Protein AF-A0A843CA55-F1 (afdb_monomer_lite)

Radius of gyration: 18.15 Å; chains: 1; bounding box: 44×26×54 Å

pLDDT: mean 88.71, std 8.43, range [58.47, 98.25]

Structure (mmCIF, N/CA/C/O backbone):
data_AF-A0A843CA55-F1
#
_entry.id   AF-A0A843CA55-F1
#
loop_
_atom_site.group_PDB
_atom_site.id
_atom_site.type_symbol
_atom_site.label_atom_id
_atom_site.label_alt_id
_atom_site.label_comp_id
_atom_site.label_asym_id
_atom_site.label_entity_id
_atom_site.label_seq_id
_atom_site.pdbx_PDB_ins_code
_atom_site.Cartn_x
_atom_site.Cartn_y
_atom_site.Cartn_z
_atom_site.occupancy
_atom_site.B_iso_or_equiv
_atom_site.auth_seq_id
_atom_site.auth_comp_id
_atom_site.auth_asym_id
_atom_site.auth_atom_id
_atom_site.pdbx_PDB_model_num
ATOM 1 N N . MET A 1 1 ? 2.159 2.553 -12.511 1.00 83.75 1 MET A N 1
ATOM 2 C CA . MET A 1 1 ? 0.848 3.107 -12.125 1.00 83.75 1 MET A CA 1
ATOM 3 C C . MET A 1 1 ? 0.253 2.248 -11.028 1.00 83.75 1 MET A C 1
ATOM 5 O O . MET A 1 1 ? 0.526 1.053 -11.022 1.00 83.75 1 MET A O 1
ATOM 9 N N . TYR A 1 2 ? -0.485 2.853 -10.105 1.00 84.38 2 TYR A N 1
ATOM 10 C CA . TYR A 1 2 ? -1.089 2.188 -8.943 1.00 84.38 2 TYR A CA 1
ATOM 11 C C . TYR A 1 2 ? -2.296 2.989 -8.437 1.00 84.38 2 TYR A C 1
ATOM 13 O O . TYR A 1 2 ? -2.448 4.156 -8.802 1.00 84.38 2 TYR A O 1
ATOM 21 N N . GLU A 1 3 ? -3.148 2.373 -7.620 1.00 81.31 3 GLU A N 1
ATOM 22 C CA . GLU A 1 3 ? -4.473 2.914 -7.285 1.00 81.31 3 GLU A CA 1
ATOM 23 C C . GLU A 1 3 ? -4.477 3.935 -6.147 1.00 81.31 3 GLU A C 1
ATOM 25 O O . GLU A 1 3 ? -5.239 4.906 -6.192 1.00 81.31 3 GLU A O 1
ATOM 30 N N . GLY A 1 4 ? -3.669 3.695 -5.111 1.00 83.25 4 GLY A N 1
ATOM 31 C CA . GLY A 1 4 ? -3.846 4.337 -3.817 1.00 83.25 4 GLY A CA 1
ATOM 32 C C . GLY A 1 4 ? -2.643 5.108 -3.279 1.00 83.25 4 GLY A C 1
ATOM 33 O O . GLY A 1 4 ? -1.498 5.022 -3.728 1.00 83.25 4 GLY A O 1
ATOM 34 N N . ALA A 1 5 ? -2.929 5.900 -2.242 1.00 84.88 5 ALA A N 1
ATOM 35 C CA . ALA A 1 5 ? -1.939 6.717 -1.545 1.00 84.88 5 ALA A CA 1
ATOM 36 C C . ALA A 1 5 ? -0.939 5.893 -0.710 1.00 84.88 5 ALA A C 1
ATOM 38 O O . ALA A 1 5 ? 0.158 6.380 -0.429 1.00 84.88 5 ALA A O 1
ATOM 39 N N . THR A 1 6 ? -1.310 4.678 -0.285 1.00 89.00 6 THR A N 1
ATOM 40 C CA . THR A 1 6 ? -0.397 3.796 0.457 1.00 89.00 6 THR A CA 1
ATOM 41 C C . THR A 1 6 ? 0.677 3.268 -0.485 1.00 89.00 6 THR A C 1
ATOM 43 O O . THR A 1 6 ? 1.862 3.397 -0.180 1.00 89.00 6 THR A O 1
ATOM 46 N N . GLU A 1 7 ? 0.281 2.749 -1.648 1.00 90.25 7 GLU A N 1
ATOM 47 C CA . GLU A 1 7 ? 1.189 2.288 -2.699 1.00 90.25 7 GLU A CA 1
ATOM 48 C C . GLU A 1 7 ? 2.086 3.421 -3.174 1.00 90.25 7 GLU A C 1
ATOM 50 O O . GLU A 1 7 ? 3.298 3.235 -3.260 1.00 90.25 7 GLU A O 1
ATOM 55 N N . ASP A 1 8 ? 1.512 4.610 -3.394 1.00 90.75 8 ASP A N 1
ATOM 56 C CA . ASP A 1 8 ? 2.261 5.808 -3.775 1.00 90.75 8 ASP A CA 1
ATOM 57 C C . ASP A 1 8 ? 3.416 6.080 -2.820 1.00 90.75 8 ASP A C 1
ATOM 59 O O . ASP A 1 8 ? 4.568 6.216 -3.238 1.00 90.75 8 ASP A O 1
ATOM 63 N N . TYR A 1 9 ? 3.108 6.128 -1.525 1.00 92.38 9 TYR A N 1
ATOM 64 C CA . TYR A 1 9 ? 4.106 6.400 -0.509 1.00 92.38 9 TYR A CA 1
ATOM 65 C C . TYR A 1 9 ? 5.140 5.273 -0.420 1.00 92.38 9 TYR A C 1
ATOM 67 O O . TYR A 1 9 ? 6.339 5.551 -0.421 1.00 92.38 9 TYR A O 1
ATOM 75 N N . VAL A 1 10 ? 4.702 4.012 -0.368 1.00 94.19 10 VAL A N 1
ATOM 76 C CA . VAL A 1 10 ? 5.601 2.861 -0.196 1.00 94.19 10 VAL A CA 1
ATOM 77 C C . VAL A 1 10 ? 6.539 2.713 -1.389 1.00 94.19 10 VAL A C 1
ATOM 79 O O . VAL A 1 10 ? 7.744 2.582 -1.195 1.00 94.19 10 VAL A O 1
ATOM 82 N N . ILE A 1 11 ? 6.028 2.793 -2.620 1.00 93.56 11 ILE A N 1
ATOM 83 C CA . ILE A 1 11 ? 6.844 2.662 -3.832 1.00 93.56 11 ILE A CA 1
ATOM 84 C C . ILE A 1 11 ? 7.846 3.812 -3.915 1.00 93.56 11 ILE A C 1
ATOM 86 O O . ILE A 1 11 ? 9.036 3.555 -4.097 1.00 93.56 11 ILE A O 1
ATOM 90 N N . LYS A 1 12 ? 7.414 5.066 -3.713 1.00 93.50 12 LYS A N 1
ATOM 91 C CA . LYS A 1 12 ? 8.332 6.219 -3.690 1.00 93.50 12 LYS A CA 1
ATOM 92 C C . LYS A 1 12 ? 9.422 6.039 -2.645 1.00 93.50 12 LYS A C 1
ATOM 94 O O . LYS A 1 12 ? 10.597 6.210 -2.956 1.00 93.50 12 LYS A O 1
ATOM 99 N N . ARG A 1 13 ? 9.049 5.621 -1.435 1.00 95.19 13 ARG A N 1
ATOM 100 C CA . ARG A 1 13 ? 10.002 5.443 -0.342 1.00 95.19 13 ARG A CA 1
ATOM 101 C C . ARG A 1 13 ? 10.986 4.297 -0.607 1.00 95.19 13 ARG A C 1
ATOM 103 O O . ARG A 1 13 ? 12.150 4.434 -0.244 1.00 95.19 13 ARG A O 1
ATOM 110 N N . ILE A 1 14 ? 10.566 3.215 -1.276 1.00 95.25 14 ILE A N 1
ATOM 111 C CA . ILE A 1 14 ? 11.471 2.155 -1.765 1.00 95.25 14 ILE A CA 1
ATOM 112 C C . ILE A 1 14 ? 12.464 2.726 -2.780 1.00 95.25 14 ILE A C 1
ATOM 114 O O . ILE A 1 14 ? 13.664 2.516 -2.630 1.00 95.25 14 ILE A O 1
ATOM 118 N N . LEU A 1 15 ? 11.991 3.461 -3.793 1.00 93.44 15 LEU A N 1
ATOM 119 C CA . LEU A 1 15 ? 12.869 4.055 -4.809 1.00 93.44 15 LEU A CA 1
ATOM 120 C C . LEU A 1 15 ? 13.894 5.008 -4.186 1.00 93.44 15 LEU A C 1
ATOM 122 O O . LEU A 1 15 ? 15.075 4.945 -4.518 1.00 93.44 15 LEU A O 1
ATOM 126 N N . GLU A 1 16 ? 13.455 5.855 -3.256 1.00 92.75 16 GLU A N 1
ATOM 127 C CA . GLU A 1 16 ? 14.324 6.762 -2.506 1.00 92.75 16 GLU A CA 1
ATOM 128 C C . GLU A 1 16 ? 15.373 6.000 -1.690 1.00 92.75 16 GLU A C 1
ATOM 130 O O . GLU A 1 16 ? 16.556 6.334 -1.753 1.00 92.75 16 GLU A O 1
ATOM 135 N N . ALA A 1 17 ? 14.960 4.947 -0.975 1.00 93.88 17 ALA A N 1
ATOM 136 C CA . ALA A 1 17 ? 15.859 4.104 -0.190 1.00 93.88 17 ALA A CA 1
ATOM 137 C C . ALA A 1 17 ? 16.916 3.399 -1.061 1.00 93.88 17 ALA A C 1
ATOM 139 O O . ALA A 1 17 ? 18.060 3.228 -0.643 1.00 93.88 17 ALA A O 1
ATOM 140 N N . LEU A 1 18 ? 16.555 3.059 -2.301 1.00 92.44 18 LEU A N 1
ATOM 141 C CA . LEU A 1 18 ? 17.451 2.502 -3.320 1.00 92.44 18 LEU A CA 1
ATOM 142 C C . LEU A 1 18 ? 18.224 3.574 -4.110 1.00 92.44 18 LEU A C 1
ATOM 144 O O . LEU A 1 18 ? 18.873 3.259 -5.104 1.00 92.44 18 LEU A O 1
ATOM 148 N N . LYS A 1 19 ? 18.147 4.849 -3.707 1.00 90.38 19 LYS A N 1
ATOM 149 C CA . LYS A 1 19 ? 18.784 5.998 -4.380 1.00 90.38 19 LYS A CA 1
ATOM 150 C C . LYS A 1 19 ? 18.404 6.138 -5.864 1.00 90.38 19 LYS A C 1
ATOM 152 O O . LYS A 1 19 ? 19.138 6.747 -6.646 1.00 90.38 19 LYS A O 1
ATOM 157 N N . ILE A 1 20 ? 17.232 5.636 -6.256 1.00 88.56 20 ILE A N 1
ATOM 158 C CA . ILE A 1 20 ? 16.686 5.770 -7.609 1.00 88.56 20 ILE A CA 1
ATOM 159 C C . ILE A 1 20 ? 16.022 7.142 -7.729 1.00 88.56 20 ILE A C 1
ATOM 161 O O . ILE A 1 20 ? 14.884 7.365 -7.314 1.00 88.56 20 ILE A O 1
ATOM 165 N N . TYR A 1 21 ? 16.744 8.088 -8.324 1.00 81.94 21 TYR A N 1
ATOM 166 C CA . TYR A 1 21 ? 16.239 9.438 -8.545 1.00 81.94 21 TYR A CA 1
ATOM 167 C C . TYR A 1 21 ? 15.334 9.492 -9.786 1.00 81.94 21 TYR A C 1
ATOM 169 O O . TYR A 1 21 ? 15.833 9.558 -10.911 1.00 81.94 21 TYR A O 1
ATOM 177 N N . MET A 1 22 ? 14.010 9.500 -9.573 1.00 81.75 22 MET A N 1
ATOM 178 C CA . MET A 1 22 ? 12.990 9.453 -10.641 1.00 81.75 22 MET A CA 1
ATOM 179 C C . MET A 1 22 ? 13.259 10.398 -11.830 1.00 81.75 22 MET A C 1
ATOM 181 O O . MET A 1 22 ? 13.252 9.923 -12.966 1.00 81.75 22 MET A O 1
ATOM 185 N N . PRO A 1 23 ? 13.603 11.692 -11.633 1.00 76.81 23 PRO A N 1
ATOM 186 C CA . PRO A 1 23 ? 13.823 12.604 -12.761 1.00 76.81 23 PRO A CA 1
ATOM 187 C C . PRO A 1 23 ? 14.997 12.234 -13.679 1.00 76.81 23 PRO A C 1
ATOM 189 O O . PRO A 1 23 ? 15.077 12.745 -14.790 1.00 76.81 23 PRO A O 1
ATOM 192 N N . LYS A 1 24 ? 15.927 11.381 -13.227 1.00 75.69 24 LYS A N 1
ATOM 193 C CA . LYS A 1 24 ? 17.059 10.891 -14.036 1.00 75.69 24 LYS A CA 1
ATOM 194 C C . LYS A 1 24 ? 16.960 9.409 -14.378 1.00 75.69 24 LYS A C 1
ATOM 196 O O . LYS A 1 24 ? 17.735 8.938 -15.201 1.00 75.69 24 LYS A O 1
ATOM 201 N N . SER A 1 25 ? 16.049 8.676 -13.746 1.00 76.31 25 SER A N 1
ATOM 202 C CA . SER A 1 25 ? 15.902 7.239 -13.955 1.00 76.31 25 SER A CA 1
ATOM 203 C C . SER A 1 25 ? 15.004 6.924 -15.158 1.00 76.31 25 SER A C 1
ATOM 205 O O . SER A 1 25 ? 14.985 5.795 -15.631 1.00 76.31 25 SER A O 1
ATOM 207 N N . GLY A 1 26 ? 14.242 7.895 -15.671 1.00 79.69 26 GLY A N 1
ATOM 208 C CA . GLY A 1 26 ? 13.231 7.630 -16.701 1.00 79.69 26 GLY A CA 1
ATOM 209 C C . GLY A 1 26 ? 12.004 6.888 -16.157 1.00 79.69 26 GLY A C 1
ATOM 210 O O . GLY A 1 26 ? 11.139 6.491 -16.930 1.00 79.69 26 GLY A O 1
ATOM 211 N N . LEU A 1 27 ? 11.900 6.723 -14.831 1.00 84.44 27 LEU A N 1
ATOM 212 C CA . LEU A 1 27 ? 10.704 6.198 -14.180 1.00 84.44 27 LEU A CA 1
ATOM 213 C C . LEU A 1 27 ? 9.748 7.341 -13.860 1.00 84.44 27 LEU A C 1
ATOM 215 O O . LEU A 1 27 ? 10.108 8.299 -13.175 1.00 84.44 27 LEU A O 1
ATOM 219 N N . THR A 1 28 ? 8.499 7.181 -14.283 1.00 85.94 28 THR A N 1
ATOM 220 C CA . THR A 1 28 ? 7.396 8.041 -13.861 1.00 85.94 28 THR A CA 1
ATOM 221 C C . THR A 1 28 ? 6.403 7.208 -13.075 1.00 85.94 28 THR A C 1
ATOM 223 O O . THR A 1 28 ? 5.875 6.210 -13.565 1.00 85.94 28 THR A O 1
ATOM 226 N N . LEU A 1 29 ? 6.149 7.616 -11.836 1.00 87.56 29 LEU A N 1
ATOM 227 C CA . LEU A 1 29 ? 5.095 7.028 -11.029 1.00 87.56 29 LEU A CA 1
ATOM 228 C C . LEU A 1 29 ? 3.824 7.858 -11.152 1.00 87.56 29 LEU A C 1
ATOM 230 O O . LEU A 1 29 ? 3.873 9.087 -11.152 1.00 87.56 29 LEU A O 1
ATOM 234 N N . HIS A 1 30 ? 2.687 7.176 -11.215 1.00 86.81 30 HIS A N 1
ATOM 235 C CA . HIS A 1 30 ? 1.392 7.825 -11.289 1.00 86.81 30 HIS A CA 1
ATOM 236 C C . HIS A 1 30 ? 0.399 7.096 -10.384 1.00 86.81 30 HIS A C 1
ATOM 238 O O . HIS A 1 30 ? 0.175 5.892 -10.553 1.00 86.81 30 HIS A O 1
ATOM 244 N N . ASN A 1 31 ? -0.153 7.850 -9.434 1.00 85.25 31 ASN A N 1
ATOM 245 C CA . ASN A 1 31 ? -1.259 7.443 -8.580 1.00 85.25 31 ASN A CA 1
ATOM 246 C C . ASN A 1 31 ? -2.567 7.736 -9.316 1.00 85.25 31 ASN A C 1
ATOM 248 O O . ASN A 1 31 ? -2.813 8.890 -9.652 1.00 85.25 31 ASN A O 1
ATOM 252 N N . ALA A 1 32 ? -3.382 6.720 -9.567 1.00 81.69 32 ALA A N 1
ATOM 253 C CA . ALA A 1 32 ? -4.656 6.898 -10.245 1.00 81.69 32 ALA A CA 1
ATOM 254 C C . ALA A 1 32 ? -5.721 7.577 -9.373 1.00 81.69 32 ALA A C 1
ATOM 256 O O . ALA A 1 32 ? -6.733 8.024 -9.900 1.00 81.69 32 ALA A O 1
ATOM 257 N N . GLU A 1 33 ? -5.501 7.690 -8.059 1.00 81.06 33 GLU A N 1
ATOM 258 C CA . GLU A 1 33 ? -6.483 8.241 -7.118 1.00 81.06 33 GLU A CA 1
ATOM 259 C C . GLU A 1 33 ? -7.809 7.458 -7.148 1.00 81.06 33 GLU A C 1
ATOM 261 O O . GLU A 1 33 ? -8.897 8.026 -7.064 1.00 81.06 33 GLU A O 1
ATOM 266 N N . GLY A 1 34 ? -7.701 6.131 -7.266 1.00 72.25 34 GLY A N 1
ATOM 267 C CA . GLY A 1 34 ? -8.819 5.192 -7.331 1.00 72.25 34 GLY A CA 1
ATOM 268 C C . GLY A 1 34 ? -8.981 4.481 -8.679 1.00 72.25 34 GLY A C 1
ATOM 269 O O . GLY A 1 34 ? -8.574 4.965 -9.737 1.00 72.25 34 GLY A O 1
ATOM 270 N N . ALA A 1 35 ? -9.623 3.313 -8.633 1.00 67.19 35 ALA A N 1
ATOM 271 C CA . ALA A 1 35 ? -9.820 2.432 -9.783 1.00 67.19 35 ALA A CA 1
ATOM 272 C C . ALA A 1 35 ? -10.660 3.040 -10.921 1.00 67.19 35 ALA A C 1
ATOM 274 O O . ALA A 1 35 ? -10.423 2.749 -12.091 1.00 67.19 35 ALA A O 1
ATOM 275 N N . ASP A 1 36 ? -11.624 3.910 -10.614 1.00 68.81 36 ASP A N 1
ATOM 276 C CA . ASP A 1 36 ? -12.491 4.503 -11.645 1.00 68.81 36 ASP A CA 1
ATOM 277 C C . ASP A 1 36 ? -11.721 5.469 -12.559 1.00 68.81 36 ASP A C 1
ATOM 279 O O . ASP A 1 36 ? -12.068 5.657 -13.728 1.00 68.81 36 ASP A O 1
ATOM 283 N N . ASN A 1 37 ? -10.633 6.047 -12.050 1.00 72.50 37 ASN A N 1
ATOM 284 C CA . ASN A 1 37 ? -9.749 6.890 -12.839 1.00 72.50 37 ASN A CA 1
ATOM 285 C C . ASN A 1 37 ? -8.816 6.065 -13.725 1.00 72.50 37 ASN A C 1
ATOM 287 O O . ASN A 1 37 ? -8.485 6.553 -14.802 1.00 72.50 37 ASN A O 1
ATOM 291 N N . LEU A 1 38 ? -8.446 4.835 -13.325 1.00 70.75 38 LEU A N 1
ATOM 292 C CA . LEU A 1 38 ? -7.564 3.943 -14.096 1.00 70.75 38 LEU A CA 1
ATOM 293 C C . LEU A 1 38 ? -8.085 3.677 -15.514 1.00 70.75 38 LEU A C 1
ATOM 295 O O . LEU A 1 38 ? -7.300 3.679 -16.454 1.00 70.75 38 LEU A O 1
ATOM 299 N N . LEU A 1 39 ? -9.394 3.485 -15.683 1.00 67.19 39 LEU A N 1
ATOM 300 C CA . LEU A 1 39 ? -9.999 3.275 -17.004 1.00 67.19 39 LEU A CA 1
ATOM 301 C C . LEU A 1 39 ? -10.226 4.589 -17.755 1.00 67.19 39 LEU A C 1
ATOM 303 O O . LEU A 1 39 ? -9.890 4.706 -18.929 1.00 67.19 39 LEU A O 1
ATOM 307 N N . ASN A 1 40 ? -10.802 5.585 -17.078 1.00 67.62 40 ASN A N 1
ATOM 308 C CA . ASN A 1 40 ? -11.317 6.778 -17.750 1.00 67.62 40 ASN A CA 1
ATOM 309 C C . ASN A 1 40 ? -10.225 7.784 -18.134 1.00 67.62 40 ASN A C 1
ATOM 311 O O . ASN A 1 40 ? -10.347 8.457 -19.155 1.00 67.62 40 ASN A O 1
ATOM 315 N N . ASN A 1 41 ? -9.158 7.893 -17.338 1.00 65.44 41 ASN A N 1
ATOM 316 C CA . ASN A 1 41 ? -8.139 8.929 -17.521 1.00 65.44 41 ASN A CA 1
ATOM 317 C C . ASN A 1 41 ? -6.824 8.407 -18.106 1.00 65.44 41 ASN A C 1
ATOM 319 O O . ASN A 1 41 ? -5.993 9.220 -18.509 1.00 65.44 41 ASN A O 1
ATOM 323 N N . PHE A 1 42 ? -6.617 7.087 -18.178 1.00 69.19 42 PHE A N 1
ATOM 324 C CA . PHE A 1 42 ? -5.318 6.533 -18.581 1.00 69.19 42 PHE A CA 1
ATOM 325 C C . PHE A 1 42 ? -5.275 5.857 -19.933 1.00 69.19 42 PHE A C 1
ATOM 327 O O . PHE A 1 42 ? -4.168 5.606 -20.398 1.00 69.19 42 PHE A O 1
ATOM 334 N N . ASP A 1 43 ? -6.400 5.647 -20.617 1.00 68.06 43 ASP A N 1
ATOM 335 C CA . ASP A 1 43 ? -6.353 5.258 -22.032 1.00 68.06 43 ASP A CA 1
ATOM 336 C C . ASP A 1 43 ? -5.492 6.265 -22.825 1.00 68.06 43 ASP A C 1
ATOM 338 O O . ASP A 1 4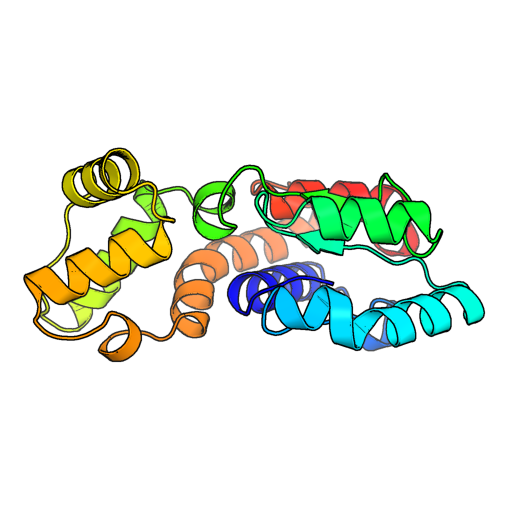3 ? -4.592 5.876 -23.562 1.00 68.06 43 ASP A O 1
ATOM 342 N N . SER A 1 44 ? -5.656 7.570 -22.581 1.00 73.00 44 SER A N 1
ATOM 343 C CA . SER A 1 44 ? -4.824 8.615 -23.196 1.00 73.00 44 SER A CA 1
ATOM 344 C C . SER A 1 44 ? -3.358 8.566 -22.749 1.00 73.00 44 SER A C 1
ATOM 346 O O . SER A 1 44 ? -2.459 8.795 -23.557 1.00 73.00 44 SER A O 1
ATOM 348 N N . PHE A 1 45 ? -3.099 8.244 -21.479 1.00 76.62 45 PHE A N 1
ATOM 349 C CA . PHE A 1 45 ? -1.746 8.131 -20.939 1.00 76.62 45 PHE A CA 1
ATOM 350 C C . PHE A 1 45 ? -0.998 6.936 -21.532 1.00 76.62 45 PHE A C 1
ATOM 352 O O . PHE A 1 45 ? 0.169 7.062 -21.892 1.00 76.62 45 PHE A O 1
ATOM 359 N N . PHE A 1 46 ? -1.660 5.789 -21.667 1.00 75.06 46 PHE A N 1
ATOM 360 C CA . PHE A 1 46 ? -1.057 4.605 -22.260 1.00 75.06 46 PHE A CA 1
ATOM 361 C C . PHE A 1 46 ? -0.908 4.713 -23.772 1.00 75.06 46 PHE A C 1
ATOM 363 O O . PHE A 1 46 ? 0.091 4.234 -24.300 1.00 75.06 46 PHE A O 1
ATOM 370 N N . GLU A 1 47 ? -1.842 5.357 -24.472 1.00 76.00 47 GLU A N 1
ATOM 371 C CA . GLU A 1 47 ? -1.661 5.658 -25.894 1.00 76.00 47 GLU A CA 1
ATOM 372 C C . GLU A 1 47 ? -0.471 6.603 -26.110 1.00 76.00 47 GLU A C 1
ATOM 374 O O . GLU A 1 47 ? 0.344 6.371 -27.005 1.00 76.00 47 GLU A O 1
ATOM 379 N N . LEU A 1 48 ? -0.293 7.609 -25.244 1.00 78.38 48 LEU A N 1
ATOM 380 C CA . LEU A 1 48 ? 0.898 8.459 -25.267 1.00 78.38 48 LEU A CA 1
ATOM 381 C C . LEU A 1 48 ? 2.169 7.664 -24.940 1.00 78.38 48 LEU A C 1
ATOM 383 O O . LEU A 1 48 ? 3.152 7.761 -25.666 1.00 78.38 48 LEU A O 1
ATOM 387 N N . ALA A 1 49 ? 2.154 6.846 -23.885 1.00 79.31 49 ALA A N 1
ATOM 388 C CA . ALA A 1 49 ? 3.292 6.009 -23.509 1.00 79.31 49 ALA A CA 1
ATOM 389 C C . ALA A 1 49 ? 3.692 5.070 -24.657 1.00 79.31 49 ALA A C 1
ATOM 391 O O . ALA A 1 49 ? 4.868 4.960 -24.985 1.00 79.31 49 ALA A O 1
ATOM 392 N N . LYS A 1 50 ? 2.711 4.469 -25.332 1.00 77.19 50 LYS A N 1
ATOM 393 C CA . LYS A 1 50 ? 2.912 3.623 -26.510 1.00 77.19 50 LYS A CA 1
ATOM 394 C C . LYS A 1 50 ? 3.520 4.396 -27.680 1.00 77.19 50 LYS A C 1
ATOM 396 O O . LYS A 1 50 ? 4.435 3.877 -28.316 1.00 77.19 50 LYS A O 1
ATOM 401 N N . HIS A 1 51 ? 3.054 5.618 -27.949 1.00 81.00 51 HIS A N 1
ATOM 402 C CA . HIS A 1 51 ? 3.636 6.495 -28.974 1.00 81.00 51 HIS A CA 1
ATOM 403 C C . HIS A 1 51 ? 5.105 6.831 -28.675 1.00 81.00 51 HIS A C 1
ATOM 405 O O . HIS A 1 51 ? 5.947 6.783 -29.568 1.00 81.00 51 HIS A O 1
ATOM 411 N N . GLU A 1 52 ? 5.422 7.097 -27.409 1.00 81.81 52 GLU A N 1
ATOM 412 C CA . GLU A 1 52 ? 6.772 7.432 -26.938 1.00 81.81 52 GLU A CA 1
ATOM 413 C C . GLU A 1 52 ? 7.648 6.196 -26.641 1.00 81.81 52 GLU A C 1
ATOM 415 O O . GLU A 1 52 ? 8.752 6.332 -26.116 1.00 81.81 52 GLU A O 1
ATOM 420 N N . ALA A 1 53 ? 7.173 4.984 -26.961 1.00 80.31 53 ALA A N 1
ATOM 421 C CA . ALA A 1 53 ? 7.837 3.710 -26.664 1.00 80.31 53 ALA A CA 1
ATOM 422 C C . ALA A 1 53 ? 8.222 3.527 -25.176 1.00 80.31 53 ALA A C 1
ATOM 424 O O . ALA A 1 53 ? 9.230 2.899 -24.845 1.0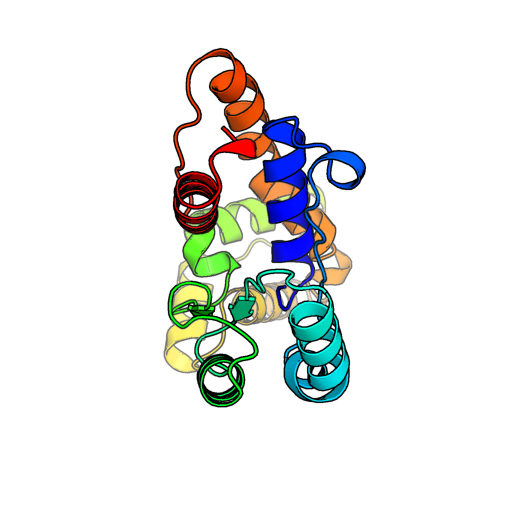0 80.31 53 ALA A O 1
ATOM 425 N N . ILE A 1 54 ? 7.403 4.067 -24.274 1.00 82.94 54 ILE A N 1
ATOM 426 C CA . ILE A 1 54 ? 7.517 3.921 -22.824 1.00 82.94 54 ILE A CA 1
ATOM 427 C C . ILE A 1 54 ? 6.755 2.665 -22.399 1.00 82.94 54 ILE A C 1
ATOM 429 O O . ILE A 1 54 ? 5.550 2.540 -22.620 1.00 82.94 54 ILE A O 1
ATOM 433 N N . ASP A 1 55 ? 7.451 1.744 -21.736 1.00 83.81 55 ASP A N 1
ATOM 434 C CA . ASP A 1 55 ? 6.827 0.548 -21.179 1.00 83.81 55 ASP A CA 1
ATOM 435 C C . ASP A 1 55 ? 5.970 0.893 -19.947 1.00 83.81 55 ASP A C 1
ATOM 437 O O . ASP A 1 55 ? 6.456 1.406 -18.936 1.00 83.81 55 ASP A O 1
ATOM 441 N N . GLY A 1 56 ? 4.675 0.583 -20.024 1.00 83.88 56 GLY A N 1
ATOM 442 C CA . GLY A 1 56 ? 3.748 0.712 -18.905 1.00 83.88 56 GLY A CA 1
ATOM 443 C C . GLY A 1 56 ? 3.890 -0.440 -17.909 1.00 83.88 56 GLY A C 1
ATOM 444 O O . GLY A 1 56 ? 3.978 -1.599 -18.302 1.00 83.88 56 GLY A O 1
ATOM 445 N N . PHE A 1 57 ? 3.854 -0.120 -16.615 1.00 86.56 57 PHE A N 1
ATOM 446 C CA . PHE A 1 57 ? 3.752 -1.090 -15.522 1.00 86.56 57 PHE A CA 1
ATOM 447 C C . PHE A 1 57 ? 2.594 -0.705 -14.605 1.00 86.56 57 PHE A C 1
ATOM 449 O O . PHE A 1 57 ? 2.486 0.459 -14.193 1.00 86.56 57 PHE A O 1
ATOM 456 N N . VAL A 1 58 ? 1.732 -1.663 -14.282 1.00 87.81 58 VAL A N 1
ATOM 457 C CA . VAL A 1 58 ? 0.462 -1.424 -13.589 1.00 87.81 58 VAL A CA 1
ATOM 458 C C . VAL A 1 58 ? 0.327 -2.355 -12.398 1.00 87.81 58 VAL A C 1
ATOM 460 O O . VAL A 1 58 ? 0.581 -3.549 -12.508 1.00 87.81 58 VAL A O 1
ATOM 463 N N . ILE A 1 59 ? -0.082 -1.792 -11.267 1.00 87.56 59 ILE A N 1
ATOM 464 C CA . ILE A 1 59 ? -0.474 -2.513 -10.061 1.00 87.56 59 ILE A CA 1
ATOM 465 C C . ILE A 1 59 ? -1.953 -2.207 -9.815 1.00 87.56 59 ILE A C 1
ATOM 467 O O . ILE A 1 59 ? -2.311 -1.028 -9.778 1.00 87.56 59 ILE A O 1
ATOM 471 N N . ILE A 1 60 ? -2.774 -3.244 -9.665 1.00 86.06 60 ILE A N 1
ATOM 472 C CA . ILE A 1 60 ? -4.229 -3.159 -9.464 1.00 86.06 60 ILE A CA 1
ATOM 473 C C . ILE A 1 60 ? -4.716 -4.156 -8.413 1.00 86.06 60 ILE A C 1
ATOM 475 O O . ILE A 1 60 ? -4.077 -5.187 -8.186 1.00 86.06 60 ILE A O 1
ATOM 479 N N . ASP A 1 61 ? -5.868 -3.864 -7.820 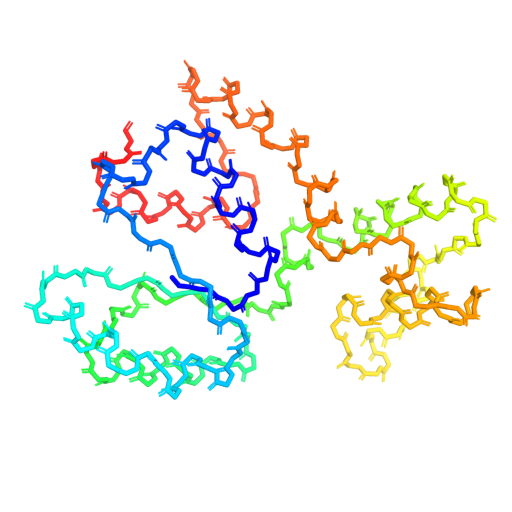1.00 82.25 61 ASP A N 1
ATOM 480 C CA . ASP A 1 61 ? -6.552 -4.760 -6.883 1.00 82.25 61 ASP A CA 1
ATOM 481 C C . ASP A 1 61 ? -7.299 -5.899 -7.616 1.00 82.25 61 ASP A C 1
ATOM 483 O O . ASP A 1 61 ? -7.662 -5.788 -8.795 1.00 82.25 61 ASP A O 1
ATOM 487 N N . GLN A 1 62 ? -7.544 -7.024 -6.927 1.00 82.81 62 GLN A N 1
ATOM 488 C CA . GLN A 1 62 ? -8.150 -8.231 -7.518 1.00 82.81 62 GLN A CA 1
ATOM 489 C C . GLN A 1 62 ? -9.507 -7.973 -8.178 1.00 82.81 62 GLN A C 1
ATOM 491 O O . GLN A 1 62 ? -9.787 -8.481 -9.268 1.00 82.81 62 GLN A O 1
ATOM 496 N N . ASP A 1 63 ? -10.372 -7.197 -7.524 1.00 79.00 63 ASP A N 1
ATOM 497 C CA . ASP A 1 63 ? -11.716 -6.871 -8.013 1.00 79.00 63 ASP A CA 1
ATOM 498 C C . ASP A 1 63 ? -11.681 -5.982 -9.268 1.00 79.00 63 ASP A C 1
ATOM 500 O O . ASP A 1 63 ? -12.696 -5.814 -9.953 1.00 79.00 63 ASP A O 1
ATOM 504 N N . LYS A 1 64 ? -10.495 -5.468 -9.610 1.00 81.06 64 LYS A N 1
ATOM 505 C CA . LYS A 1 64 ? -10.207 -4.637 -10.778 1.00 81.06 64 LYS A CA 1
ATOM 506 C C . LYS A 1 64 ? -9.330 -5.320 -11.815 1.00 81.06 64 LYS A C 1
ATOM 508 O O . LYS A 1 64 ? -8.974 -4.684 -12.805 1.00 81.06 64 LYS A O 1
ATOM 513 N N . LYS A 1 65 ? -9.054 -6.623 -11.681 1.00 85.62 65 LYS A N 1
ATOM 514 C CA . LYS A 1 65 ? -8.251 -7.399 -12.644 1.00 85.62 65 LYS A CA 1
ATOM 515 C C . LYS A 1 65 ? -8.636 -7.155 -14.111 1.00 85.62 65 LYS A C 1
ATOM 517 O O . LYS A 1 65 ? -7.761 -7.051 -14.967 1.00 85.62 65 LYS A O 1
ATOM 522 N N . PHE A 1 66 ? -9.933 -7.016 -14.391 1.00 86.94 66 PHE A N 1
ATOM 523 C CA . PHE A 1 66 ? -10.450 -6.779 -15.742 1.00 86.94 66 PHE A CA 1
ATOM 524 C C . PHE A 1 66 ? -9.847 -5.531 -16.420 1.00 86.94 66 PHE A C 1
ATOM 526 O O . PHE A 1 66 ? -9.731 -5.507 -17.643 1.00 86.94 66 PHE A O 1
ATOM 533 N N . ILE A 1 67 ? -9.427 -4.521 -15.644 1.00 85.19 67 ILE A N 1
ATOM 534 C CA . ILE A 1 67 ? -8.734 -3.326 -16.144 1.00 85.19 67 ILE A CA 1
ATOM 535 C C . ILE A 1 67 ? -7.385 -3.721 -16.748 1.00 85.19 67 ILE A C 1
ATOM 537 O O . ILE A 1 67 ? -7.057 -3.323 -17.864 1.00 85.19 67 ILE A O 1
ATOM 541 N N . GLY A 1 68 ? -6.608 -4.535 -16.030 1.00 87.00 68 GLY A N 1
ATOM 542 C CA . GLY A 1 68 ? -5.323 -5.042 -16.506 1.00 87.00 68 GLY A CA 1
ATOM 543 C C . GLY A 1 68 ? -5.476 -5.875 -17.777 1.00 87.00 68 GLY A C 1
ATOM 544 O O . GLY A 1 68 ? -4.764 -5.640 -18.753 1.00 87.00 68 GLY A O 1
ATOM 545 N N . ASP A 1 69 ? -6.463 -6.774 -17.799 1.00 89.31 69 ASP A N 1
ATOM 546 C CA . ASP A 1 69 ? -6.779 -7.594 -18.974 1.00 89.31 69 ASP A CA 1
ATOM 547 C C . ASP A 1 69 ? -7.137 -6.718 -20.195 1.00 89.31 69 ASP A C 1
ATOM 549 O O . ASP A 1 69 ? -6.715 -6.991 -21.324 1.00 89.31 69 ASP A O 1
ATOM 553 N N . GLU A 1 70 ? -7.880 -5.625 -19.987 1.00 87.75 70 GLU A N 1
ATOM 554 C CA . GLU A 1 70 ? -8.232 -4.680 -21.047 1.00 87.75 70 GLU A CA 1
ATOM 555 C C . GLU A 1 70 ? -7.014 -3.914 -21.588 1.00 87.75 70 GLU A C 1
ATOM 557 O O . GLU A 1 70 ? -6.865 -3.801 -22.810 1.00 87.75 70 GLU A O 1
ATOM 562 N N . LEU A 1 71 ? -6.129 -3.431 -20.711 1.00 84.81 71 LEU A N 1
ATOM 563 C CA . LEU A 1 71 ? -4.895 -2.736 -21.097 1.00 84.81 71 LEU A CA 1
ATOM 564 C C . LEU A 1 71 ? -3.956 -3.647 -21.900 1.00 84.81 71 LEU A C 1
ATOM 566 O O . LEU A 1 71 ? -3.364 -3.216 -22.895 1.00 84.81 71 LEU A O 1
ATOM 570 N N . VAL A 1 72 ? -3.862 -4.924 -21.522 1.00 89.19 72 VAL A N 1
ATOM 571 C CA . VAL A 1 72 ? -3.103 -5.932 -22.276 1.00 89.19 72 VAL A CA 1
ATOM 572 C C . VAL A 1 72 ? -3.733 -6.170 -23.643 1.00 89.19 72 VAL A C 1
ATOM 574 O O . VAL A 1 72 ? -3.040 -6.127 -24.660 1.00 89.19 72 VAL A O 1
ATOM 577 N N . ARG A 1 73 ? -5.060 -6.337 -23.705 1.00 88.88 73 ARG A N 1
ATOM 578 C CA . ARG A 1 73 ? -5.793 -6.536 -24.965 1.00 88.88 73 ARG A CA 1
ATOM 579 C C . ARG A 1 73 ? -5.612 -5.372 -25.947 1.00 88.88 73 ARG A C 1
ATOM 581 O O . ARG A 1 73 ? -5.537 -5.608 -27.151 1.00 88.88 73 ARG A O 1
ATOM 588 N N . LYS A 1 74 ? -5.535 -4.129 -25.458 1.00 84.00 74 LYS A N 1
ATOM 589 C CA . LYS A 1 74 ? -5.269 -2.922 -26.271 1.00 84.00 74 LYS A CA 1
ATOM 590 C C . LYS A 1 74 ? -3.797 -2.802 -26.718 1.00 84.00 74 LYS A C 1
ATOM 592 O O . LYS A 1 74 ? -3.462 -1.964 -27.561 1.00 84.00 74 LYS A O 1
ATOM 597 N N . GLY A 1 75 ? -2.907 -3.643 -26.187 1.00 81.56 75 GLY A N 1
ATOM 598 C CA . GLY A 1 75 ? -1.463 -3.559 -26.415 1.00 81.56 75 GLY A CA 1
ATOM 599 C C . GLY A 1 75 ? -0.826 -2.337 -25.748 1.00 81.56 75 GLY A C 1
ATOM 600 O O . GLY A 1 75 ? 0.215 -1.868 -26.200 1.00 81.56 75 GLY A O 1
ATOM 601 N N . SER A 1 76 ? -1.485 -1.797 -24.724 1.00 82.62 76 SER A N 1
ATOM 602 C CA . SER A 1 76 ? -1.049 -0.645 -23.932 1.00 82.62 76 SER A CA 1
ATOM 603 C C . SER A 1 76 ? -0.026 -1.043 -22.867 1.00 82.62 76 SER A C 1
ATOM 605 O O . SER A 1 76 ? 0.860 -0.265 -22.521 1.00 82.62 76 SER A O 1
ATOM 607 N N . VAL A 1 77 ? -0.149 -2.266 -22.347 1.00 86.62 77 VAL A N 1
ATOM 608 C CA . VAL A 1 77 ? 0.712 -2.846 -21.310 1.00 86.62 77 VAL A CA 1
ATOM 609 C C . VAL A 1 77 ? 1.001 -4.302 -21.680 1.00 86.62 77 VAL A C 1
ATOM 611 O O . VAL A 1 77 ? 0.148 -4.981 -22.246 1.00 86.62 77 VAL A O 1
ATOM 614 N N . LYS A 1 78 ? 2.206 -4.800 -21.392 1.00 88.25 78 LYS A N 1
ATOM 615 C CA . LYS A 1 78 ? 2.542 -6.221 -21.586 1.00 88.25 78 LYS A CA 1
ATOM 616 C C . LYS A 1 78 ? 1.943 -7.050 -20.447 1.00 88.25 78 LYS A C 1
ATOM 618 O O . LYS A 1 78 ? 1.875 -6.578 -19.317 1.00 88.25 78 LYS A O 1
ATOM 623 N N . GLU A 1 79 ? 1.543 -8.289 -20.717 1.00 87.56 79 GLU A N 1
ATOM 624 C CA . GLU A 1 79 ? 0.901 -9.163 -19.716 1.00 87.56 79 GLU A CA 1
ATOM 625 C C . GLU A 1 79 ? 1.746 -9.322 -18.441 1.00 87.56 79 GLU A C 1
ATOM 627 O O . GLU A 1 79 ? 1.249 -9.230 -17.323 1.00 87.56 79 GLU A O 1
ATOM 632 N N . ASP A 1 80 ? 3.061 -9.447 -18.601 1.00 87.00 80 ASP A N 1
ATOM 633 C CA . ASP A 1 80 ? 4.032 -9.585 -17.518 1.00 87.00 80 ASP A CA 1
ATOM 634 C C . ASP A 1 80 ? 4.379 -8.262 -16.799 1.00 87.00 80 ASP A C 1
ATOM 636 O O . ASP A 1 80 ? 5.262 -8.249 -15.930 1.00 87.00 80 ASP A O 1
ATOM 640 N N . MET A 1 81 ? 3.713 -7.164 -17.173 1.00 88.12 81 MET A N 1
ATOM 641 C CA . MET A 1 81 ? 3.802 -5.829 -16.569 1.00 88.12 81 MET A CA 1
ATOM 642 C C . MET A 1 81 ? 2.505 -5.412 -15.857 1.00 88.12 81 MET A C 1
ATOM 644 O O . MET A 1 81 ? 2.406 -4.281 -15.374 1.00 88.12 81 MET A O 1
ATOM 648 N N . VAL A 1 82 ? 1.531 -6.323 -15.758 1.00 89.50 82 VAL A N 1
ATOM 649 C CA . VAL A 1 82 ? 0.341 -6.176 -14.917 1.00 89.50 82 VAL A CA 1
ATOM 650 C C . VAL A 1 82 ? 0.528 -6.999 -13.648 1.00 89.50 82 VAL A C 1
ATOM 652 O O . VAL A 1 82 ? 0.702 -8.216 -13.689 1.00 89.50 82 VAL A O 1
ATOM 655 N N . ILE A 1 83 ? 0.481 -6.334 -12.500 1.00 88.75 83 ILE A N 1
ATOM 656 C CA . ILE A 1 83 ? 0.432 -6.964 -11.186 1.00 88.75 83 ILE A CA 1
ATOM 657 C C . ILE A 1 83 ? -0.966 -6.789 -10.628 1.00 88.75 83 ILE A C 1
ATOM 659 O O . ILE A 1 83 ? -1.449 -5.671 -10.489 1.00 88.75 83 ILE A O 1
ATOM 663 N N . VAL A 1 84 ? -1.574 -7.912 -10.277 1.00 88.12 84 VAL A N 1
ATOM 664 C CA . VAL A 1 84 ? -2.840 -7.958 -9.560 1.00 88.12 84 VAL A CA 1
ATOM 665 C C . VAL A 1 84 ? -2.538 -8.445 -8.152 1.00 88.12 84 VAL A C 1
ATOM 667 O O . VAL A 1 84 ? -1.827 -9.446 -8.001 1.00 88.12 84 VAL A O 1
ATOM 670 N N . TRP A 1 85 ? -3.005 -7.716 -7.147 1.00 87.38 85 TRP A N 1
ATOM 671 C CA . TRP A 1 85 ? -3.019 -8.211 -5.776 1.00 87.38 85 TRP A CA 1
ATOM 672 C C . TRP A 1 85 ? -4.169 -9.197 -5.608 1.00 87.38 85 TRP A C 1
ATOM 674 O O . TRP A 1 85 ? -5.257 -8.937 -6.099 1.00 87.38 85 TRP A O 1
ATOM 684 N N . ASP A 1 86 ? -3.937 -10.305 -4.915 1.00 84.88 86 ASP A N 1
ATOM 685 C CA . ASP A 1 86 ? -4.963 -11.247 -4.473 1.00 84.88 86 ASP A CA 1
ATOM 686 C C . ASP A 1 86 ? -5.871 -10.638 -3.379 1.00 84.88 86 ASP A C 1
ATOM 688 O O . ASP A 1 86 ? -7.030 -11.034 -3.253 1.00 84.88 86 ASP A O 1
ATOM 692 N N . ASN A 1 87 ? -5.356 -9.692 -2.581 1.00 84.75 87 ASN A N 1
ATOM 693 C CA . ASN A 1 87 ? -6.074 -8.953 -1.528 1.00 84.75 87 ASN A CA 1
ATOM 694 C C . ASN A 1 87 ? -5.730 -7.450 -1.546 1.00 84.75 87 ASN A C 1
ATOM 696 O O . ASN A 1 87 ? -4.997 -6.996 -2.413 1.00 84.75 87 ASN A O 1
ATOM 700 N N . ASP A 1 88 ? -6.220 -6.660 -0.581 1.00 86.19 88 ASP A N 1
ATOM 701 C CA . ASP A 1 88 ? -5.802 -5.257 -0.474 1.00 86.19 88 ASP A CA 1
ATOM 702 C C . ASP A 1 88 ? -4.298 -5.127 -0.163 1.00 86.19 88 ASP A C 1
ATOM 704 O O . ASP A 1 88 ? -3.684 -5.962 0.517 1.00 86.19 88 ASP A O 1
ATOM 708 N N . PHE A 1 89 ? -3.693 -4.050 -0.675 1.00 89.31 89 PHE A N 1
ATOM 709 C CA . PHE A 1 89 ? -2.253 -3.807 -0.583 1.00 89.31 89 PHE A CA 1
ATOM 710 C C . PHE A 1 89 ? -1.725 -3.925 0.853 1.00 89.31 89 PHE A C 1
ATOM 712 O O . PHE A 1 89 ? -0.654 -4.500 1.082 1.00 89.31 89 PHE A O 1
ATOM 719 N N . GLU A 1 90 ? -2.455 -3.376 1.828 1.00 92.31 90 GLU A N 1
ATOM 720 C CA . GLU A 1 90 ? -2.069 -3.417 3.234 1.00 92.31 90 GLU A CA 1
ATOM 721 C C . GLU A 1 90 ? -2.023 -4.845 3.799 1.00 92.31 90 GLU A C 1
ATOM 723 O O . GLU A 1 90 ? -1.065 -5.177 4.508 1.00 92.31 90 GLU A O 1
ATOM 728 N N . LEU A 1 91 ? -3.006 -5.697 3.487 1.00 92.69 91 LEU A N 1
ATOM 729 C CA . LEU A 1 91 ? -3.027 -7.078 3.971 1.00 92.69 91 LEU A CA 1
ATOM 730 C C . LEU A 1 91 ? -1.875 -7.885 3.387 1.00 92.69 91 LEU A C 1
ATOM 732 O O . LEU A 1 91 ? -1.173 -8.562 4.138 1.00 92.69 91 LEU A O 1
ATOM 736 N N . GLU A 1 92 ? -1.645 -7.789 2.080 1.00 92.50 92 GLU A N 1
ATOM 737 C CA . GLU A 1 92 ? -0.571 -8.546 1.439 1.00 92.50 92 GLU A CA 1
ATOM 738 C C . GLU A 1 92 ? 0.809 -8.128 1.917 1.00 92.50 92 GLU A C 1
ATOM 740 O O . GLU A 1 92 ? 1.676 -8.969 2.164 1.00 92.50 92 GLU A O 1
ATOM 745 N N . ASN A 1 93 ? 1.033 -6.821 2.040 1.00 93.94 93 ASN A N 1
ATOM 746 C CA . ASN A 1 93 ? 2.365 -6.326 2.336 1.00 93.94 93 ASN A CA 1
ATOM 747 C C . ASN A 1 93 ? 2.678 -6.360 3.824 1.00 93.94 93 ASN A C 1
ATOM 749 O O . ASN A 1 93 ? 3.820 -6.624 4.193 1.00 93.94 93 ASN A O 1
ATOM 753 N N . PHE A 1 94 ? 1.701 -6.119 4.692 1.00 95.06 94 PHE A N 1
ATOM 754 C CA . PHE A 1 94 ? 1.975 -5.935 6.114 1.00 95.06 94 PHE A CA 1
ATOM 755 C C . PHE A 1 94 ? 1.315 -6.973 7.013 1.00 95.06 94 PHE A C 1
ATOM 757 O O . PHE A 1 94 ? 1.842 -7.230 8.098 1.00 95.06 94 PHE A O 1
ATOM 764 N N . GLY A 1 95 ? 0.223 -7.594 6.572 1.00 95.06 95 GLY A N 1
ATOM 765 C CA . GLY A 1 95 ? -0.543 -8.541 7.373 1.00 95.06 95 GLY A CA 1
ATOM 766 C C . GLY A 1 95 ? -1.388 -7.871 8.461 1.00 95.06 95 GLY A C 1
ATOM 767 O O . GLY A 1 95 ? -1.141 -6.739 8.886 1.00 95.06 95 GLY A O 1
ATOM 768 N N . ILE A 1 96 ? -2.396 -8.600 8.943 1.00 96.38 96 ILE A N 1
ATOM 769 C CA . ILE A 1 96 ? -3.378 -8.101 9.920 1.00 96.38 96 ILE A CA 1
ATOM 770 C C . ILE A 1 96 ? -2.693 -7.711 11.229 1.00 96.38 96 ILE A C 1
ATOM 772 O O . ILE A 1 96 ? -2.943 -6.634 11.765 1.00 96.38 96 ILE A O 1
ATOM 776 N N . GLU A 1 97 ? -1.824 -8.579 11.741 1.00 96.88 97 GLU A N 1
ATOM 777 C CA . GLU A 1 97 ? -1.168 -8.432 13.038 1.00 96.88 97 GLU A CA 1
ATOM 778 C C . GLU A 1 97 ? -0.385 -7.115 13.105 1.00 96.88 97 GLU A C 1
ATOM 780 O O . GLU A 1 97 ? -0.640 -6.279 13.972 1.00 96.88 97 GLU A O 1
ATOM 785 N N . LYS A 1 98 ? 0.501 -6.876 12.129 1.00 95.75 98 LYS A N 1
ATOM 786 C CA . LYS A 1 98 ? 1.324 -5.662 12.081 1.00 95.75 98 LYS A CA 1
ATOM 787 C C . LYS A 1 98 ? 0.472 -4.406 11.903 1.00 95.75 98 LYS A C 1
ATOM 789 O O . LYS A 1 98 ? 0.742 -3.392 12.546 1.00 95.75 98 LYS A O 1
ATOM 794 N N . MET A 1 99 ? -0.549 -4.464 11.045 1.00 96.25 99 MET A N 1
ATOM 795 C CA . MET A 1 99 ? -1.461 -3.340 10.818 1.00 96.25 99 MET A CA 1
ATOM 796 C C . MET A 1 99 ? -2.210 -2.959 12.098 1.00 96.25 99 MET A C 1
ATOM 798 O O . MET A 1 99 ? -2.219 -1.789 12.489 1.00 96.25 99 MET A O 1
ATOM 802 N N . VAL A 1 100 ? -2.787 -3.944 12.789 1.00 97.25 100 VAL A N 1
ATOM 803 C CA . VAL A 1 100 ? -3.517 -3.730 14.044 1.00 97.25 100 VAL A CA 1
ATOM 804 C C . VAL A 1 100 ? -2.587 -3.231 15.147 1.00 97.25 100 VAL A C 1
ATOM 806 O O . VAL A 1 100 ? -2.963 -2.314 15.876 1.00 97.25 100 VAL A O 1
ATOM 809 N N . ASP A 1 101 ? -1.368 -3.757 15.252 1.00 97.81 101 ASP A N 1
ATOM 810 C CA . ASP A 1 101 ? -0.386 -3.296 16.238 1.00 97.81 101 ASP A CA 1
ATOM 811 C C . ASP A 1 101 ? -0.004 -1.827 16.029 1.00 97.81 101 ASP A C 1
ATOM 813 O O . ASP A 1 101 ? 0.006 -1.041 16.982 1.00 97.81 101 ASP A O 1
ATOM 817 N N . VAL A 1 102 ? 0.254 -1.420 14.782 1.00 96.94 102 VAL A N 1
ATOM 818 C CA . VAL A 1 102 ? 0.559 -0.021 14.450 1.00 96.94 102 VAL A CA 1
ATOM 819 C C . VAL A 1 102 ? -0.620 0.890 14.791 1.00 96.94 102 VAL A C 1
ATOM 821 O O . VAL A 1 102 ? -0.428 1.919 15.445 1.00 96.94 102 VAL A O 1
ATOM 824 N N . VAL A 1 103 ? -1.840 0.506 14.413 1.00 97.62 103 VAL A N 1
ATOM 825 C CA . VAL A 1 103 ? -3.054 1.270 14.737 1.00 97.62 103 VAL A CA 1
ATOM 826 C C . VAL A 1 103 ? -3.250 1.365 16.249 1.00 97.62 103 VAL A C 1
ATOM 828 O O . VAL A 1 103 ? -3.481 2.451 16.775 1.00 97.62 103 VAL A O 1
ATOM 831 N N . ASN A 1 104 ? -3.080 0.268 16.983 1.00 98.25 104 ASN A N 1
ATOM 832 C CA . ASN A 1 104 ? -3.194 0.260 18.437 1.00 98.25 104 ASN A CA 1
ATOM 833 C C . ASN A 1 104 ? -2.146 1.142 19.117 1.00 98.25 104 ASN A C 1
ATOM 835 O O . ASN A 1 104 ? -2.460 1.794 20.112 1.00 98.25 104 ASN A O 1
ATOM 839 N N . ASN A 1 105 ? -0.926 1.214 18.587 1.00 97.81 105 ASN A N 1
ATOM 840 C CA . ASN A 1 105 ? 0.090 2.136 19.092 1.00 97.81 105 ASN A CA 1
ATOM 841 C C . ASN A 1 105 ? -0.313 3.601 18.876 1.00 97.81 105 ASN A C 1
ATOM 843 O O . ASN A 1 105 ? -0.164 4.416 19.791 1.00 97.81 105 ASN A O 1
ATOM 847 N N . VAL A 1 106 ? -0.897 3.929 17.717 1.00 97.56 106 VAL A N 1
ATOM 848 C CA . VAL A 1 106 ? -1.476 5.258 17.468 1.00 97.56 106 VAL A CA 1
ATOM 849 C C . VAL A 1 106 ? -2.596 5.554 18.465 1.00 97.56 106 VAL A C 1
ATOM 851 O O . VAL A 1 106 ? -2.556 6.594 19.122 1.00 97.56 106 VAL A O 1
ATOM 854 N N . LEU A 1 107 ? -3.555 4.642 18.639 1.00 97.81 107 LEU A N 1
ATOM 855 C CA . LEU A 1 107 ? -4.686 4.826 19.554 1.00 97.81 107 LEU A CA 1
ATOM 856 C C . LEU A 1 107 ? -4.218 5.034 21.000 1.00 97.81 107 LEU A C 1
ATOM 858 O O . LEU A 1 107 ? -4.628 5.999 21.645 1.00 97.81 107 LEU A O 1
ATOM 862 N N . LYS A 1 108 ? -3.283 4.207 21.488 1.00 97.81 108 LYS A N 1
ATOM 863 C CA . LYS A 1 108 ? -2.682 4.357 22.826 1.00 97.81 108 LYS A CA 1
ATOM 864 C C . LYS A 1 108 ? -2.018 5.721 23.008 1.00 97.81 108 LYS A C 1
ATOM 866 O O . LYS A 1 108 ? -2.216 6.352 24.044 1.00 97.81 108 LYS A O 1
ATOM 871 N N . SER A 1 109 ? -1.283 6.205 22.001 1.00 97.31 109 SER A N 1
ATOM 872 C CA . SER A 1 109 ? -0.629 7.526 22.046 1.00 97.31 109 SER A CA 1
ATOM 873 C C . SER A 1 109 ? -1.618 8.697 22.148 1.00 97.31 109 SER A C 1
ATOM 875 O O . SER A 1 109 ? -1.240 9.799 22.539 1.00 97.31 109 SER A O 1
ATOM 877 N N . LYS A 1 110 ? -2.888 8.452 21.805 1.00 96.44 110 LYS A N 1
ATOM 878 C CA . LYS A 1 110 ? -4.005 9.402 21.883 1.00 96.44 110 LYS A CA 1
ATOM 879 C C . LYS A 1 110 ? -4.967 9.098 23.036 1.00 96.44 110 LYS A C 1
ATOM 881 O O . LYS A 1 110 ? -6.055 9.662 23.071 1.00 96.44 110 LYS A O 1
ATOM 886 N N . SER A 1 111 ? -4.588 8.203 23.952 1.00 96.44 111 SER A N 1
ATOM 887 C CA . SER A 1 111 ? -5.435 7.738 25.061 1.00 96.44 111 SER A CA 1
ATOM 888 C C . SER A 1 111 ? -6.797 7.181 24.609 1.00 96.44 111 SER A C 1
ATOM 890 O O . SER A 1 111 ? -7.778 7.253 25.346 1.00 96.44 111 SER A O 1
ATOM 892 N N . ALA A 1 112 ? -6.857 6.619 23.400 1.00 97.50 112 ALA A N 1
ATOM 893 C CA . ALA A 1 112 ? -8.041 5.998 22.817 1.00 97.50 112 ALA A CA 1
ATOM 894 C C . ALA A 1 112 ? -8.072 4.484 23.087 1.00 97.50 112 ALA A C 1
ATOM 896 O O . ALA A 1 112 ? -7.045 3.857 23.371 1.00 97.50 112 ALA A O 1
ATOM 897 N N . LYS A 1 113 ? -9.258 3.878 22.984 1.00 97.56 113 LYS A N 1
ATOM 898 C CA . LYS A 1 113 ? -9.433 2.431 23.140 1.00 97.56 113 LYS A CA 1
ATOM 899 C C . LYS A 1 113 ? -8.836 1.694 21.947 1.00 97.56 113 LYS A C 1
ATOM 901 O O . LYS A 1 113 ? -9.120 2.025 20.797 1.00 97.56 113 LYS A O 1
ATOM 906 N N . THR A 1 114 ? -8.046 0.671 22.246 1.00 98.06 114 THR A N 1
ATOM 907 C CA . THR A 1 114 ? -7.462 -0.251 21.269 1.00 98.06 114 THR A CA 1
ATOM 908 C C . THR A 1 114 ? -8.497 -1.224 20.715 1.00 98.06 114 THR A C 1
ATOM 910 O O . THR A 1 114 ? -9.510 -1.499 21.356 1.00 98.06 114 THR A O 1
ATOM 913 N N . ILE A 1 115 ? -8.189 -1.800 19.560 1.00 98.12 115 ILE A N 1
ATOM 914 C CA . ILE A 1 115 ? -8.981 -2.818 18.866 1.00 98.12 115 ILE A CA 1
ATOM 915 C C . ILE A 1 115 ? -8.314 -4.198 18.972 1.00 98.12 115 ILE A C 1
ATOM 917 O O . ILE A 1 115 ? -7.102 -4.300 19.184 1.00 98.12 115 ILE A O 1
ATOM 921 N N . LEU A 1 116 ? -9.096 -5.269 18.828 1.00 97.75 116 LEU A N 1
ATOM 922 C CA . LEU A 1 116 ? -8.611 -6.651 18.920 1.00 97.75 116 LEU A CA 1
ATOM 923 C C . LEU A 1 116 ? -8.483 -7.286 17.535 1.00 97.75 116 LEU A C 1
ATOM 925 O O . LEU A 1 116 ? -9.401 -7.194 16.724 1.00 97.75 116 LEU A O 1
ATOM 929 N N . ILE A 1 117 ? -7.390 -8.018 17.299 1.00 97.56 117 ILE A N 1
ATOM 930 C CA . ILE A 1 117 ? -7.158 -8.745 16.038 1.00 97.56 117 ILE A CA 1
ATOM 931 C C . ILE A 1 117 ? -8.305 -9.721 15.735 1.00 97.56 117 ILE A C 1
ATOM 933 O O . ILE A 1 117 ? -8.713 -9.848 14.585 1.00 97.56 117 ILE A O 1
ATOM 937 N N . SER A 1 118 ? -8.856 -10.385 16.756 1.00 97.31 118 SER A N 1
ATOM 938 C CA . SER A 1 118 ? -9.976 -11.321 16.597 1.00 97.31 118 SER A CA 1
ATOM 939 C C . SER A 1 118 ? -11.249 -10.652 16.070 1.00 97.31 118 SER A C 1
ATOM 941 O O . SER A 1 118 ? -11.940 -11.241 15.246 1.00 97.31 118 SER A O 1
ATOM 943 N N . GLU A 1 119 ? -11.542 -9.420 16.499 1.00 96.69 119 GLU A N 1
ATOM 944 C CA . GLU A 1 119 ? -12.691 -8.643 16.008 1.00 96.69 119 GLU A CA 1
ATOM 945 C C . GLU A 1 119 ? -12.486 -8.250 14.539 1.00 96.69 119 GLU A C 1
ATOM 947 O O . GLU A 1 119 ? -13.419 -8.334 13.742 1.00 96.69 119 GLU A O 1
ATOM 952 N N . ILE A 1 120 ? -11.253 -7.883 14.164 1.00 97.19 120 ILE A N 1
ATOM 953 C CA . ILE A 1 120 ? -10.903 -7.546 12.778 1.00 97.19 120 ILE A CA 1
ATOM 954 C C . ILE A 1 120 ? -11.056 -8.762 11.866 1.00 97.19 120 ILE A C 1
ATOM 956 O O . ILE A 1 120 ? -11.763 -8.670 10.865 1.00 97.19 120 ILE A O 1
ATOM 960 N N . LYS A 1 121 ? -10.478 -9.911 12.242 1.00 96.38 121 LYS A N 1
ATOM 961 C CA . LYS A 1 121 ? -10.616 -11.166 11.483 1.00 96.38 121 LYS A CA 1
ATOM 962 C C . LYS A 1 121 ? -12.087 -11.560 11.329 1.00 96.38 121 LYS A C 1
ATOM 964 O O . LYS A 1 121 ? -12.556 -11.733 10.213 1.00 96.38 121 LYS A O 1
ATOM 969 N N . SER A 1 122 ? -12.845 -11.566 12.430 1.00 95.44 122 SER A N 1
ATOM 970 C CA . SER A 1 122 ? -14.281 -11.876 12.400 1.00 95.44 122 SER A CA 1
ATOM 971 C C . SER A 1 122 ? -15.067 -10.945 11.474 1.00 95.44 122 SER A C 1
ATOM 973 O O . SER A 1 122 ? -15.977 -11.401 10.788 1.00 95.44 122 SER A O 1
ATOM 975 N N . LYS A 1 123 ? -14.750 -9.644 11.446 1.00 94.56 123 LYS A N 1
ATOM 976 C CA . LYS A 1 123 ? -15.409 -8.677 10.557 1.00 94.56 123 LYS A CA 1
ATOM 977 C C . LYS A 1 123 ? -15.082 -8.913 9.088 1.00 94.56 123 LYS A C 1
ATOM 979 O O . LYS A 1 123 ? -15.994 -8.827 8.269 1.00 94.56 123 LYS A O 1
ATOM 984 N N . MET A 1 124 ? -13.814 -9.168 8.768 1.00 94.31 124 MET A N 1
ATOM 985 C CA . MET A 1 124 ? -13.390 -9.471 7.399 1.00 94.31 124 MET A CA 1
ATOM 986 C C . MET A 1 124 ? -14.104 -10.726 6.891 1.00 94.31 124 MET A C 1
ATOM 988 O O . MET A 1 124 ? -14.709 -10.680 5.824 1.00 94.31 124 MET A O 1
ATOM 992 N N . ASP A 1 125 ? -14.150 -11.782 7.709 1.00 92.69 125 ASP A N 1
ATOM 993 C CA . ASP A 1 125 ? -14.785 -13.055 7.356 1.00 92.69 125 ASP A CA 1
ATOM 994 C C . ASP A 1 125 ? -16.312 -12.935 7.202 1.00 92.69 125 ASP A C 1
ATOM 996 O O . ASP A 1 125 ? -16.891 -13.459 6.253 1.00 92.69 125 ASP A O 1
ATOM 1000 N N . GLN A 1 126 ? -16.991 -12.247 8.129 1.00 92.00 126 GLN A N 1
ATOM 1001 C CA . GLN A 1 126 ? -18.460 -12.171 8.144 1.00 92.00 126 GLN A CA 1
ATOM 1002 C C . GLN A 1 126 ? -19.030 -11.206 7.106 1.00 92.00 126 GLN A C 1
ATOM 1004 O O . GLN A 1 126 ? -20.097 -11.466 6.551 1.00 92.00 126 GLN A O 1
ATOM 1009 N N . ASN A 1 127 ? -18.351 -10.082 6.873 1.00 89.19 127 ASN A N 1
ATOM 1010 C CA . ASN A 1 127 ? -18.872 -9.007 6.028 1.00 89.19 127 ASN A CA 1
ATOM 1011 C C . ASN A 1 127 ? -18.198 -8.946 4.655 1.00 89.19 127 ASN A C 1
ATOM 1013 O O . ASN A 1 127 ? -18.603 -8.122 3.838 1.00 89.19 127 ASN A O 1
ATOM 1017 N N . ASN A 1 128 ? -17.186 -9.785 4.405 1.00 87.88 128 ASN A N 1
ATOM 1018 C CA . ASN A 1 128 ? -16.386 -9.777 3.181 1.00 87.88 128 ASN A CA 1
ATOM 1019 C C . ASN A 1 128 ? -15.831 -8.375 2.858 1.00 87.88 128 ASN A C 1
ATOM 1021 O O . ASN A 1 128 ? -15.998 -7.855 1.754 1.00 87.88 128 ASN A O 1
ATOM 1025 N N . ILE A 1 129 ? -15.232 -7.730 3.864 1.00 89.88 129 ILE A N 1
ATOM 1026 C CA . ILE A 1 129 ? -14.658 -6.382 3.753 1.00 89.88 129 ILE A CA 1
ATOM 1027 C C . ILE A 1 129 ? -13.133 -6.412 3.851 1.00 89.88 129 ILE A C 1
ATOM 1029 O O . ILE A 1 129 ? -12.560 -7.244 4.551 1.00 89.88 129 ILE A O 1
ATOM 1033 N N . MET A 1 130 ? -12.493 -5.443 3.195 1.00 89.00 130 MET A N 1
ATOM 1034 C CA . MET A 1 130 ? -11.038 -5.256 3.201 1.00 89.00 130 MET A CA 1
ATOM 1035 C C . MET A 1 130 ? -10.496 -4.851 4.580 1.00 89.00 130 MET A C 1
ATOM 1037 O O . MET A 1 130 ? -11.223 -4.280 5.407 1.00 89.00 130 MET A O 1
ATOM 1041 N N . LEU A 1 131 ? -9.205 -5.102 4.820 1.00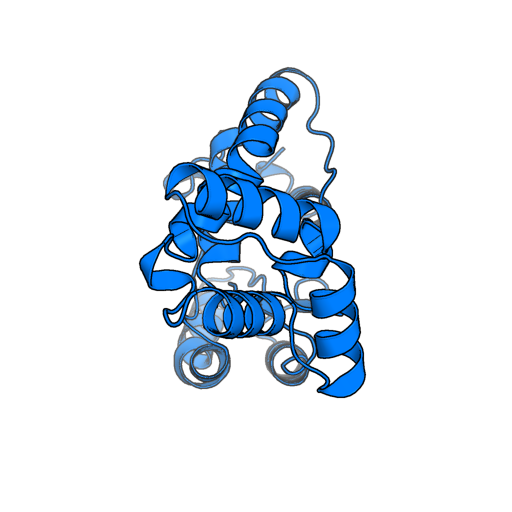 93.12 131 LEU A N 1
ATOM 1042 C CA . LEU A 1 131 ? -8.561 -4.950 6.128 1.00 93.12 131 LEU A CA 1
ATOM 1043 C C . LEU A 1 131 ? -8.701 -3.528 6.678 1.00 93.12 131 LEU A C 1
ATOM 1045 O O . LEU A 1 131 ? -9.109 -3.336 7.826 1.00 93.12 131 LEU A O 1
ATOM 1049 N N . MET A 1 132 ? -8.407 -2.516 5.858 1.00 91.94 132 MET A N 1
ATOM 1050 C CA . MET A 1 132 ? -8.475 -1.119 6.303 1.00 91.94 132 MET A CA 1
ATOM 1051 C C . MET A 1 132 ? -9.895 -0.670 6.661 1.00 91.94 132 MET A C 1
ATOM 1053 O O . MET A 1 132 ? -10.074 0.108 7.604 1.00 91.94 132 MET A O 1
ATOM 1057 N N . ASN A 1 133 ? -10.907 -1.198 5.970 1.00 92.19 133 ASN A N 1
ATOM 1058 C CA . ASN A 1 133 ? -12.307 -0.929 6.291 1.00 92.19 133 ASN A CA 1
ATOM 1059 C C . ASN A 1 133 ? -12.703 -1.609 7.608 1.00 92.19 133 ASN A C 1
ATOM 1061 O O . ASN A 1 133 ? -13.282 -0.957 8.476 1.00 92.19 133 ASN A O 1
ATOM 1065 N N . ALA A 1 134 ? -12.309 -2.872 7.808 1.00 95.75 134 ALA A N 1
ATOM 1066 C CA . ALA A 1 134 ? -12.554 -3.593 9.056 1.00 95.75 134 ALA A CA 1
ATOM 1067 C C . ALA A 1 134 ? -11.926 -2.886 10.270 1.00 95.75 134 ALA A C 1
ATOM 1069 O O . ALA A 1 134 ? -12.577 -2.735 11.308 1.00 95.75 134 ALA A O 1
ATOM 1070 N N . ILE A 1 135 ? -10.685 -2.406 10.127 1.00 96.69 135 ILE A N 1
ATOM 1071 C CA . ILE A 1 135 ? -9.990 -1.616 11.152 1.00 96.69 135 ILE A CA 1
ATOM 1072 C C . ILE A 1 135 ? -10.745 -0.316 11.435 1.00 96.69 135 ILE A C 1
ATOM 1074 O O . ILE A 1 135 ? -11.019 -0.014 12.597 1.00 96.69 135 ILE A O 1
ATOM 1078 N N . SER A 1 136 ? -11.087 0.454 10.399 1.00 95.88 136 SER A N 1
ATOM 1079 C CA . SER A 1 136 ? -11.776 1.741 10.556 1.00 95.88 136 SER A CA 1
ATOM 1080 C C . SER A 1 136 ? -13.125 1.587 11.267 1.00 95.88 136 SER A C 1
ATOM 1082 O O . SER A 1 136 ? -13.435 2.344 12.193 1.00 95.88 136 SER A O 1
ATOM 1084 N N . ASP A 1 137 ? -13.890 0.554 10.907 1.00 96.25 137 ASP A N 1
ATOM 1085 C CA . ASP A 1 137 ? -15.170 0.230 11.533 1.00 96.25 137 ASP A CA 1
ATOM 1086 C C . ASP A 1 137 ? -15.027 -0.121 13.014 1.00 96.25 137 ASP A C 1
ATOM 1088 O O . ASP A 1 137 ? -15.814 0.347 13.841 1.00 96.25 137 ASP A O 1
ATOM 1092 N N . GLU A 1 138 ? -14.035 -0.939 13.371 1.00 97.44 138 GLU A N 1
ATOM 1093 C CA . GLU A 1 138 ? -13.822 -1.318 14.768 1.00 97.44 138 GLU A CA 1
ATOM 1094 C C . GLU A 1 138 ? -13.315 -0.133 15.598 1.00 97.44 138 GLU A C 1
ATOM 1096 O O . GLU A 1 138 ? -13.786 0.083 16.715 1.00 97.44 138 GLU A O 1
ATOM 1101 N N . VAL A 1 139 ? -12.440 0.712 15.043 1.00 97.50 139 VAL A N 1
ATOM 1102 C CA . VAL A 1 139 ? -12.013 1.958 15.702 1.00 97.50 139 VAL A CA 1
ATOM 1103 C C . VAL A 1 139 ? -13.211 2.861 15.977 1.00 97.50 139 VAL A C 1
ATOM 1105 O O . VAL A 1 139 ? -13.363 3.342 17.106 1.00 97.50 139 VAL A O 1
ATOM 1108 N N . ARG A 1 140 ? -14.094 3.031 14.987 1.00 97.25 140 ARG A N 1
ATOM 1109 C CA . ARG A 1 140 ? -15.322 3.818 15.126 1.00 97.25 140 ARG A CA 1
ATOM 1110 C C . ARG A 1 140 ? -16.267 3.241 16.167 1.00 97.25 140 ARG A C 1
ATOM 1112 O O . ARG A 1 140 ? -16.810 3.998 16.967 1.00 97.25 140 ARG A O 1
ATOM 1119 N N . LYS A 1 141 ? -16.442 1.922 16.201 1.00 96.88 141 LYS A N 1
ATOM 1120 C CA . LYS A 1 141 ? -17.263 1.235 17.208 1.00 96.88 141 LYS A CA 1
ATOM 1121 C C . LYS A 1 141 ? -16.731 1.456 18.626 1.00 96.88 141 LYS A C 1
ATOM 1123 O O . LYS A 1 141 ? -17.516 1.733 19.527 1.00 96.88 141 LYS A O 1
ATOM 1128 N N . GLN A 1 142 ? -15.417 1.363 18.831 1.00 96.94 142 GLN A N 1
ATOM 1129 C CA . GLN A 1 142 ? -14.820 1.480 20.165 1.00 96.94 142 GLN A CA 1
ATOM 1130 C C . GLN A 1 142 ? -14.730 2.929 20.667 1.00 96.94 142 GLN A C 1
ATOM 1132 O O . GLN A 1 142 ? -14.899 3.179 21.865 1.00 96.94 142 GLN A O 1
ATOM 1137 N N . ASN A 1 143 ? -14.461 3.879 19.766 1.00 97.25 143 ASN A N 1
ATOM 1138 C CA . ASN A 1 143 ? -14.100 5.257 20.118 1.00 97.25 143 ASN A CA 1
ATOM 1139 C C . ASN A 1 143 ? -15.131 6.316 19.696 1.00 97.25 143 ASN A C 1
ATOM 1141 O O . ASN A 1 143 ? -15.016 7.465 20.110 1.00 97.25 143 ASN A O 1
ATOM 1145 N N . GLY A 1 144 ? -16.127 5.963 18.879 1.00 96.31 144 GLY A N 1
ATOM 1146 C CA . GLY A 1 144 ? -17.164 6.882 18.392 1.00 96.31 144 GLY A CA 1
ATOM 1147 C C . GLY A 1 144 ? -16.728 7.827 17.263 1.00 96.31 144 GLY A C 1
ATOM 1148 O O . GLY A 1 144 ? -17.558 8.577 16.755 1.00 96.31 144 GLY A O 1
ATOM 1149 N N . VAL A 1 145 ? -15.462 7.776 16.838 1.00 95.69 145 VAL A N 1
ATOM 1150 C CA . VAL A 1 145 ? -14.861 8.634 15.798 1.00 95.69 145 VAL A CA 1
ATOM 1151 C C . VAL A 1 145 ? -14.085 7.793 14.780 1.00 95.69 145 VAL A C 1
ATOM 1153 O O . VAL A 1 145 ? -13.771 6.633 15.052 1.00 95.69 145 VAL A O 1
ATOM 1156 N N . LYS A 1 146 ? -13.808 8.327 13.588 1.00 95.12 146 LYS A N 1
ATOM 1157 C CA . LYS A 1 146 ? -13.156 7.574 12.504 1.00 95.12 146 LYS A CA 1
ATOM 1158 C C . LYS A 1 146 ? -11.661 7.394 12.777 1.00 95.12 146 LYS A C 1
ATOM 1160 O O . LYS A 1 146 ? -11.052 8.174 13.502 1.00 95.12 146 LYS A O 1
ATOM 1165 N N . LEU A 1 147 ? -11.041 6.402 12.132 1.00 95.19 147 LEU A N 1
ATOM 1166 C CA . LEU A 1 147 ? -9.583 6.231 12.177 1.00 95.19 147 LEU A CA 1
ATOM 1167 C C . LEU A 1 147 ? -8.838 7.488 11.694 1.00 95.19 147 LEU A C 1
ATOM 1169 O O . LEU A 1 147 ? -7.849 7.878 12.312 1.00 95.19 147 LEU A O 1
ATOM 1173 N N . ASP A 1 148 ? -9.355 8.149 10.655 1.00 9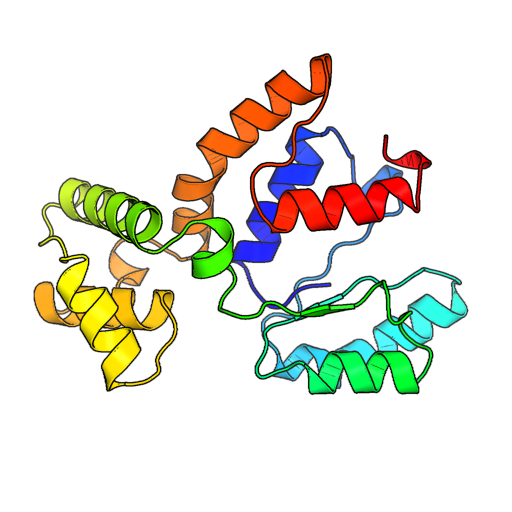4.88 148 ASP A N 1
ATOM 1174 C CA . ASP A 1 148 ? -8.770 9.373 10.093 1.00 94.88 148 ASP A CA 1
ATOM 1175 C C . ASP A 1 148 ? -8.705 10.538 11.094 1.00 94.88 148 ASP A C 1
ATOM 1177 O O . ASP A 1 148 ? -7.835 11.400 10.966 1.00 94.88 148 ASP A O 1
ATOM 1181 N N . ASP A 1 149 ? -9.562 10.541 12.124 1.00 95.25 149 ASP A N 1
ATOM 1182 C CA . ASP A 1 149 ? -9.524 11.537 13.202 1.00 95.25 149 ASP A CA 1
ATOM 1183 C C . ASP A 1 149 ? -8.305 11.332 14.128 1.00 95.25 149 ASP A C 1
ATOM 1185 O O . ASP A 1 149 ? -7.859 12.260 14.806 1.00 95.25 149 ASP A O 1
ATOM 1189 N N . PHE A 1 150 ? -7.728 10.124 14.145 1.00 96.06 150 PHE A N 1
ATOM 1190 C CA . PHE A 1 150 ? -6.512 9.798 14.894 1.00 96.06 150 PHE A CA 1
ATOM 1191 C C . PHE A 1 150 ? -5.250 9.861 14.031 1.00 96.06 150 PHE A C 1
ATOM 1193 O O . PHE A 1 150 ? -4.205 10.334 14.495 1.00 96.06 150 PHE A O 1
ATOM 1200 N N . VAL A 1 151 ? -5.321 9.345 12.801 1.00 95.44 151 VAL A N 1
ATOM 1201 C CA . VAL A 1 151 ? -4.191 9.252 11.870 1.00 95.44 151 VAL A CA 1
ATOM 1202 C C . VAL A 1 151 ? -4.684 9.138 10.431 1.00 95.44 151 VAL A C 1
ATOM 1204 O O . VAL A 1 151 ? -5.514 8.295 10.118 1.00 95.44 151 VAL A O 1
ATOM 1207 N N . SER A 1 152 ? -4.125 9.945 9.528 1.00 91.81 152 SER A N 1
ATOM 1208 C CA . SER A 1 152 ? -4.437 9.829 8.101 1.00 91.81 152 SER A CA 1
ATOM 1209 C C . SER A 1 152 ? -3.826 8.567 7.488 1.00 91.81 152 SER A C 1
ATOM 1211 O O . SER A 1 152 ? -2.733 8.146 7.883 1.00 91.81 152 SER A O 1
ATOM 1213 N N . LYS A 1 153 ? -4.461 8.019 6.442 1.00 87.50 153 LYS A N 1
ATOM 1214 C CA . LYS A 1 153 ? -3.946 6.858 5.685 1.00 87.50 153 LYS A CA 1
ATOM 1215 C C . LYS A 1 153 ? -2.475 7.020 5.267 1.00 87.50 153 LYS A C 1
ATOM 1217 O O . LYS A 1 153 ? -1.660 6.136 5.517 1.00 87.50 153 LYS A O 1
ATOM 1222 N N . LYS A 1 154 ? -2.091 8.193 4.746 1.00 88.06 154 LYS A N 1
ATOM 1223 C CA . LYS A 1 154 ? -0.691 8.500 4.387 1.00 88.06 154 LYS A CA 1
ATOM 1224 C C . LYS A 1 154 ? 0.251 8.427 5.592 1.00 88.06 154 LYS A C 1
ATOM 1226 O O . LYS A 1 154 ? 1.339 7.869 5.489 1.00 88.06 154 LYS A O 1
ATOM 1231 N N . LYS A 1 155 ? -0.146 8.984 6.741 1.00 92.62 155 LYS A N 1
ATOM 1232 C CA . LYS A 1 155 ? 0.688 8.950 7.949 1.00 92.62 155 LYS A CA 1
ATOM 1233 C C . LYS A 1 155 ? 0.806 7.532 8.505 1.00 92.62 155 LYS A C 1
ATOM 1235 O O . LYS A 1 155 ? 1.875 7.177 8.997 1.00 92.62 155 LYS A O 1
ATOM 1240 N N . LEU A 1 156 ? -0.247 6.726 8.393 1.00 93.00 156 LEU A N 1
ATOM 1241 C CA . LEU A 1 156 ? -0.218 5.313 8.757 1.00 93.00 156 LEU A CA 1
ATOM 1242 C C . LEU A 1 156 ? 0.765 4.533 7.871 1.00 93.00 156 LEU A C 1
ATOM 1244 O O . LEU A 1 156 ? 1.615 3.824 8.408 1.00 93.00 156 LEU A O 1
ATOM 1248 N N . ALA A 1 157 ? 0.724 4.752 6.550 1.00 92.25 157 ALA A N 1
ATOM 1249 C CA . ALA A 1 157 ? 1.679 4.189 5.593 1.00 92.25 157 ALA A CA 1
ATOM 1250 C C . ALA A 1 157 ? 3.134 4.557 5.946 1.00 92.25 157 ALA A C 1
ATOM 1252 O O . ALA A 1 157 ? 4.014 3.697 5.942 1.00 92.25 157 ALA A O 1
ATOM 1253 N N . THR A 1 158 ? 3.380 5.810 6.349 1.00 94.38 158 THR A N 1
ATOM 1254 C CA . THR A 1 158 ? 4.685 6.236 6.880 1.00 94.38 158 THR A CA 1
ATOM 1255 C C . THR A 1 158 ? 5.091 5.441 8.112 1.00 94.38 158 THR A C 1
ATOM 1257 O O . THR A 1 158 ? 6.172 4.864 8.136 1.00 94.38 158 THR A O 1
ATOM 1260 N N . ILE A 1 159 ? 4.238 5.371 9.135 1.00 95.31 159 ILE A N 1
ATOM 1261 C CA . ILE A 1 159 ? 4.587 4.701 10.396 1.00 95.31 159 ILE A CA 1
ATOM 1262 C C . ILE A 1 159 ? 4.908 3.218 10.168 1.00 95.31 159 ILE A C 1
ATOM 1264 O O . ILE A 1 159 ? 5.850 2.701 10.766 1.00 95.31 159 ILE A O 1
ATOM 1268 N N . ILE A 1 160 ? 4.145 2.533 9.313 1.00 95.38 160 ILE A N 1
ATOM 1269 C CA . ILE A 1 160 ? 4.314 1.091 9.117 1.00 95.38 160 ILE A CA 1
ATOM 1270 C C . ILE A 1 160 ? 5.510 0.721 8.237 1.00 95.38 160 ILE A C 1
ATOM 1272 O O . ILE A 1 160 ? 6.130 -0.330 8.455 1.00 95.38 160 ILE A O 1
ATOM 1276 N N . PHE A 1 161 ? 5.822 1.559 7.245 1.00 96.69 161 PHE A N 1
ATOM 1277 C CA . PHE A 1 161 ? 6.831 1.249 6.239 1.00 96.69 161 PHE A CA 1
ATOM 1278 C C . PHE A 1 161 ? 8.207 1.852 6.539 1.00 96.69 161 PHE A C 1
ATOM 1280 O O . PHE A 1 161 ? 9.209 1.230 6.196 1.00 96.69 161 PHE A O 1
ATOM 1287 N N . GLU A 1 162 ? 8.292 2.993 7.232 1.00 95.62 162 GLU A N 1
ATOM 1288 C CA . GLU A 1 162 ? 9.570 3.680 7.484 1.00 95.62 162 GLU A CA 1
ATOM 1289 C C . GLU A 1 162 ? 10.650 2.781 8.122 1.00 95.62 162 GLU A C 1
ATO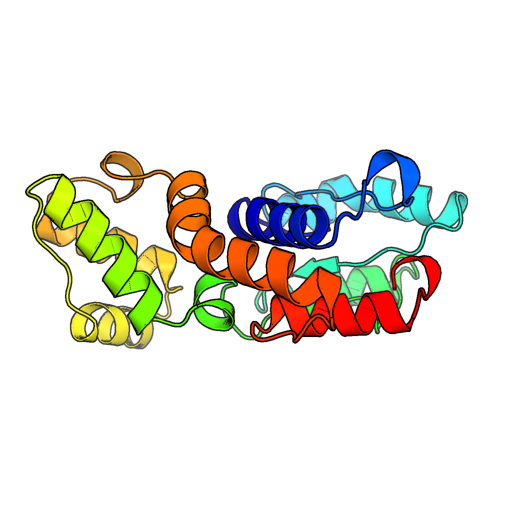M 1291 O O . GLU A 1 162 ? 11.788 2.817 7.652 1.00 95.62 162 GLU A O 1
ATOM 1296 N N . PRO A 1 163 ? 10.347 1.897 9.100 1.00 96.06 163 PRO A N 1
ATOM 1297 C CA . PRO A 1 163 ? 11.352 0.968 9.619 1.00 96.06 163 PRO A CA 1
ATOM 1298 C C . PRO A 1 163 ? 11.955 0.068 8.534 1.00 96.06 163 PRO A C 1
ATOM 1300 O O . PRO A 1 163 ? 13.160 -0.170 8.533 1.00 96.06 163 PRO A O 1
ATOM 1303 N N . ARG A 1 164 ? 11.136 -0.393 7.576 1.00 96.44 164 ARG A N 1
ATOM 1304 C CA . ARG A 1 164 ? 11.610 -1.205 6.451 1.00 96.44 164 ARG A CA 1
ATOM 1305 C C . ARG A 1 164 ? 12.400 -0.365 5.449 1.00 96.44 164 ARG A C 1
ATOM 1307 O O . ARG A 1 164 ? 13.402 -0.851 4.943 1.00 96.44 164 ARG A O 1
ATOM 1314 N N . ALA A 1 165 ? 12.006 0.881 5.198 1.00 96.06 165 ALA A N 1
ATOM 1315 C CA . ALA A 1 165 ? 12.762 1.785 4.330 1.00 96.06 165 ALA A CA 1
ATOM 1316 C C . ALA A 1 165 ? 14.200 2.008 4.833 1.00 96.06 165 ALA A C 1
ATOM 1318 O O . ALA A 1 165 ? 15.142 1.911 4.052 1.00 96.06 165 ALA A O 1
ATOM 1319 N N . ILE A 1 166 ? 14.379 2.201 6.145 1.00 95.94 166 ILE A N 1
ATOM 1320 C CA . ILE A 1 166 ? 15.705 2.331 6.775 1.00 95.94 166 ILE A CA 1
ATOM 1321 C C . ILE A 1 166 ? 16.540 1.053 6.598 1.00 95.94 166 ILE A C 1
ATOM 1323 O O . ILE A 1 166 ? 17.757 1.114 6.428 1.00 95.94 166 ILE A O 1
ATOM 1327 N N . GLU A 1 167 ? 15.915 -0.124 6.658 1.00 96.56 167 GLU A N 1
ATOM 1328 C CA . GLU A 1 167 ? 16.614 -1.377 6.360 1.00 96.56 167 GLU A CA 1
ATOM 1329 C C . GLU A 1 167 ? 17.031 -1.458 4.889 1.00 96.56 167 GLU A C 1
ATOM 1331 O O . GLU A 1 167 ? 18.165 -1.840 4.619 1.00 96.56 167 GLU A O 1
ATOM 1336 N N . ILE A 1 168 ? 16.160 -1.062 3.954 1.00 96.56 168 ILE A N 1
ATOM 1337 C CA . ILE A 1 168 ? 16.471 -1.037 2.516 1.00 96.56 168 ILE A CA 1
ATOM 1338 C C . ILE A 1 168 ? 17.654 -0.102 2.233 1.00 96.56 168 ILE A C 1
ATOM 1340 O O . ILE A 1 168 ? 18.547 -0.478 1.482 1.00 96.56 168 ILE A O 1
ATOM 1344 N N . GLU A 1 169 ? 17.714 1.073 2.866 1.00 94.12 169 GLU A N 1
ATOM 1345 C CA . GLU A 1 169 ? 18.844 2.008 2.727 1.00 94.12 169 GLU A CA 1
ATOM 1346 C C . GLU A 1 169 ? 20.180 1.378 3.138 1.00 94.12 169 GLU A C 1
ATOM 1348 O O . GLU A 1 169 ? 21.197 1.589 2.479 1.00 94.12 169 GLU A O 1
ATOM 1353 N N . LYS A 1 170 ? 20.182 0.573 4.206 1.00 94.19 170 LYS A N 1
ATOM 1354 C CA . LYS A 1 170 ? 21.374 -0.166 4.654 1.00 94.19 170 LYS A CA 1
ATOM 1355 C C . LYS A 1 170 ? 21.705 -1.323 3.717 1.00 94.19 170 LYS A C 1
ATOM 1357 O O . LYS A 1 170 ? 22.869 -1.582 3.428 1.00 94.19 170 LYS A O 1
ATOM 1362 N N . GLU A 1 171 ? 20.682 -2.031 3.246 1.00 94.00 171 GLU A N 1
ATOM 1363 C CA . GLU A 1 171 ? 20.838 -3.129 2.294 1.00 94.00 171 GLU A CA 1
ATOM 1364 C C . GLU A 1 171 ? 21.343 -2.628 0.930 1.00 94.00 171 GLU A C 1
ATOM 1366 O O . GLU A 1 171 ? 22.084 -3.346 0.270 1.00 94.00 171 GLU A O 1
ATOM 1371 N N . PHE A 1 172 ? 21.033 -1.393 0.522 1.00 87.44 172 PHE A N 1
ATOM 1372 C CA . PHE A 1 172 ? 21.516 -0.804 -0.732 1.00 87.44 172 PHE A CA 1
ATOM 1373 C C . PHE A 1 172 ? 23.051 -0.770 -0.832 1.00 87.44 172 PHE A C 1
ATOM 1375 O O . PHE A 1 172 ? 23.599 -0.941 -1.915 1.00 87.44 172 PHE A O 1
ATOM 1382 N N . GLU A 1 173 ? 23.762 -0.590 0.285 1.00 82.06 173 GLU A N 1
ATOM 1383 C CA . GLU A 1 173 ? 25.235 -0.578 0.301 1.00 82.06 173 GLU A CA 1
ATOM 1384 C C . GLU A 1 173 ? 25.859 -1.964 0.076 1.00 82.06 173 GLU A C 1
ATOM 1386 O O . GLU A 1 173 ? 27.059 -2.070 -0.176 1.00 82.06 173 GLU A O 1
ATOM 1391 N N . THR A 1 174 ? 25.062 -3.029 0.181 1.00 85.94 174 THR A N 1
ATOM 1392 C CA . THR A 1 174 ? 25.524 -4.417 0.087 1.00 85.94 174 THR A CA 1
ATOM 1393 C C . THR A 1 174 ? 24.748 -5.173 -0.983 1.00 85.94 174 THR A C 1
ATOM 1395 O O . THR A 1 174 ? 25.251 -5.413 -2.078 1.00 85.94 174 THR A O 1
ATOM 1398 N N . GLN A 1 175 ? 23.517 -5.550 -0.663 1.00 89.38 175 GLN A N 1
ATOM 1399 C CA . GLN A 1 175 ? 22.566 -6.182 -1.552 1.00 89.38 175 GLN A CA 1
ATOM 1400 C C . GLN A 1 175 ? 21.152 -5.995 -0.992 1.00 89.38 175 GLN A C 1
ATOM 1402 O O . GLN A 1 175 ? 20.850 -6.462 0.106 1.00 89.38 175 GLN A O 1
ATOM 1407 N N . TRP A 1 176 ? 20.262 -5.377 -1.771 1.00 93.00 176 TRP A N 1
ATOM 1408 C CA . TRP A 1 176 ? 18.840 -5.279 -1.432 1.00 93.00 176 TRP A CA 1
ATOM 1409 C C . TRP A 1 176 ? 18.166 -6.660 -1.390 1.00 93.00 176 TRP A C 1
ATOM 1411 O O . TRP A 1 176 ? 18.194 -7.410 -2.373 1.00 93.00 176 TRP A O 1
ATOM 1421 N N . ILE A 1 177 ? 17.526 -6.982 -0.259 1.00 94.44 177 ILE A N 1
ATOM 1422 C CA . ILE A 1 177 ? 16.818 -8.247 -0.033 1.00 94.44 177 ILE A CA 1
ATOM 1423 C C . ILE A 1 177 ? 15.312 -7.960 0.020 1.00 94.44 177 ILE A C 1
ATOM 1425 O O . ILE A 1 177 ? 14.819 -7.532 1.060 1.00 94.44 177 ILE A O 1
ATOM 1429 N N . PRO A 1 178 ? 14.536 -8.216 -1.048 1.00 94.88 178 PRO A N 1
ATOM 1430 C CA . PRO A 1 178 ? 13.119 -7.873 -1.075 1.00 94.88 178 PRO A CA 1
ATOM 1431 C C . PRO A 1 178 ? 12.312 -8.761 -0.119 1.00 94.88 178 PRO A C 1
ATOM 1433 O O . PRO A 1 178 ? 12.164 -9.968 -0.342 1.00 94.88 178 PRO A O 1
ATOM 1436 N N . ARG A 1 179 ? 11.761 -8.169 0.947 1.00 95.50 179 ARG A N 1
ATOM 1437 C CA . ARG A 1 179 ? 11.000 -8.915 1.968 1.00 95.50 179 ARG A CA 1
ATOM 1438 C C . ARG A 1 179 ? 9.501 -8.856 1.723 1.00 95.50 179 ARG A C 1
ATOM 1440 O O . ARG A 1 179 ? 8.841 -9.897 1.768 1.00 95.50 179 ARG A O 1
ATOM 1447 N N . LEU A 1 180 ? 8.978 -7.671 1.418 1.00 96.06 180 LEU A N 1
ATOM 1448 C CA . LEU A 1 180 ? 7.556 -7.484 1.138 1.00 96.06 180 LEU A CA 1
ATOM 1449 C C . LEU A 1 180 ? 7.198 -7.946 -0.288 1.00 96.06 180 LEU A C 1
ATOM 1451 O O . LEU A 1 180 ? 8.047 -7.888 -1.184 1.00 96.06 180 LEU A O 1
ATOM 1455 N N . PRO A 1 181 ? 5.950 -8.375 -0.543 1.00 95.00 181 PRO A N 1
ATOM 1456 C CA . PRO A 1 181 ? 5.455 -8.659 -1.888 1.00 95.00 181 PRO A CA 1
ATOM 1457 C C . PRO A 1 181 ? 5.748 -7.545 -2.897 1.00 95.00 181 PRO A C 1
ATOM 1459 O O . PRO A 1 181 ? 6.325 -7.835 -3.945 1.00 95.00 181 PRO A O 1
ATOM 1462 N N . ILE A 1 182 ? 5.469 -6.276 -2.570 1.00 93.56 182 ILE A N 1
ATOM 1463 C CA . ILE A 1 182 ? 5.773 -5.143 -3.459 1.00 93.56 182 ILE A CA 1
ATOM 1464 C C . ILE A 1 182 ? 7.260 -5.037 -3.797 1.00 93.56 182 ILE A C 1
ATOM 1466 O O . ILE A 1 182 ? 7.613 -4.827 -4.955 1.00 93.56 182 ILE A O 1
ATOM 1470 N N . GLU A 1 183 ? 8.147 -5.267 -2.826 1.00 94.88 183 GLU A N 1
ATOM 1471 C CA . GLU A 1 183 ? 9.591 -5.266 -3.064 1.00 94.88 183 GLU A CA 1
ATOM 1472 C C . GLU A 1 183 ? 9.982 -6.357 -4.067 1.00 94.88 183 GLU A C 1
ATOM 1474 O O . GLU A 1 183 ? 10.775 -6.115 -4.974 1.00 94.88 183 GLU A O 1
ATOM 1479 N N . LYS A 1 184 ? 9.394 -7.553 -3.951 1.00 94.44 184 LYS A N 1
ATOM 1480 C CA . LYS A 1 184 ? 9.662 -8.671 -4.870 1.00 94.44 184 LYS A CA 1
ATOM 1481 C C . LYS A 1 184 ? 9.185 -8.355 -6.287 1.00 94.44 184 LYS A C 1
ATOM 1483 O O . LYS A 1 184 ? 9.893 -8.669 -7.244 1.00 94.44 184 LYS A O 1
ATOM 1488 N N . LYS A 1 185 ? 8.019 -7.713 -6.428 1.00 91.06 185 LYS A N 1
ATOM 1489 C CA . LYS A 1 185 ? 7.493 -7.266 -7.730 1.00 91.06 185 LYS A CA 1
ATOM 1490 C C . LYS A 1 185 ? 8.400 -6.204 -8.360 1.00 91.06 185 LYS A C 1
ATOM 1492 O O . LYS A 1 185 ? 8.763 -6.339 -9.525 1.00 91.06 185 LYS A O 1
ATOM 1497 N N . LEU A 1 186 ? 8.835 -5.207 -7.585 1.00 90.75 186 LEU A N 1
ATOM 1498 C CA . LEU A 1 186 ? 9.766 -4.173 -8.053 1.00 90.75 186 LEU A CA 1
ATOM 1499 C C . LEU A 1 186 ? 11.139 -4.751 -8.417 1.00 90.75 186 LEU A C 1
ATOM 1501 O O . LEU A 1 186 ? 11.691 -4.404 -9.456 1.00 90.75 186 LEU A O 1
ATOM 1505 N N . GLN A 1 187 ? 11.674 -5.690 -7.632 1.00 91.50 187 GLN A N 1
ATOM 1506 C CA . GLN A 1 187 ? 12.931 -6.354 -7.980 1.00 91.50 187 GLN A CA 1
ATOM 1507 C C . GLN A 1 187 ? 12.804 -7.143 -9.293 1.00 91.50 187 GLN A C 1
ATOM 1509 O O . GLN A 1 187 ? 13.712 -7.111 -10.124 1.00 91.50 187 GLN A O 1
ATOM 1514 N N . ALA A 1 188 ? 11.690 -7.851 -9.501 1.00 89.12 188 ALA A N 1
ATOM 1515 C CA . ALA A 1 188 ? 11.433 -8.550 -10.758 1.00 89.12 188 ALA A CA 1
ATOM 1516 C C . ALA A 1 188 ? 11.357 -7.576 -11.944 1.00 89.12 188 ALA A C 1
ATOM 1518 O O . ALA A 1 188 ? 11.895 -7.879 -13.008 1.00 89.12 188 ALA A O 1
ATOM 1519 N N . LEU A 1 189 ? 10.758 -6.397 -11.747 1.00 87.44 189 LEU A N 1
ATOM 1520 C CA . LEU A 1 189 ? 10.734 -5.326 -12.740 1.00 87.44 189 LEU A CA 1
ATOM 1521 C C . LEU A 1 189 ? 12.152 -4.818 -13.056 1.00 87.44 189 LEU A C 1
ATOM 1523 O O . LEU A 1 189 ? 12.544 -4.797 -14.218 1.00 87.44 189 LEU A O 1
ATOM 1527 N N . PHE A 1 190 ? 12.964 -4.484 -12.050 1.00 87.75 190 PHE A N 1
ATOM 1528 C CA . PHE A 1 190 ? 14.329 -3.980 -12.270 1.00 87.75 190 PHE A CA 1
ATOM 1529 C C . PHE A 1 190 ? 15.263 -5.014 -12.901 1.00 87.75 190 PHE A C 1
ATOM 1531 O O . PHE A 1 190 ? 16.152 -4.655 -13.664 1.00 87.75 190 PHE A O 1
ATOM 1538 N N . LYS A 1 191 ? 15.028 -6.312 -12.685 1.00 87.00 191 LYS A N 1
ATOM 1539 C CA . LYS A 1 191 ? 15.746 -7.372 -13.412 1.00 87.00 191 LYS A CA 1
ATOM 1540 C C . LYS A 1 191 ? 15.484 -7.355 -14.920 1.00 87.00 191 LYS A C 1
ATOM 1542 O O . LYS A 1 191 ? 16.367 -7.751 -15.675 1.00 87.00 191 LYS A O 1
ATOM 1547 N N . LYS A 1 192 ? 14.309 -6.895 -15.363 1.00 83.88 192 LYS A N 1
ATOM 1548 C CA . LYS A 1 192 ? 13.995 -6.712 -16.793 1.00 83.88 192 LYS A CA 1
ATOM 1549 C C . LYS A 1 192 ? 14.626 -5.440 -17.366 1.00 83.88 192 LYS A C 1
ATOM 1551 O O . LYS A 1 192 ? 14.932 -5.402 -18.552 1.00 83.88 192 LYS A O 1
ATOM 1556 N N . TYR A 1 193 ? 14.854 -4.436 -16.518 1.00 81.06 193 TYR A N 1
ATOM 1557 C CA . TYR A 1 193 ? 15.431 -3.140 -16.876 1.00 81.06 193 TYR A CA 1
ATOM 1558 C C . TYR A 1 193 ? 16.708 -2.882 -16.060 1.00 81.06 193 TYR A C 1
ATOM 1560 O O . TYR A 1 193 ? 16.680 -2.130 -15.083 1.00 81.06 193 TYR A O 1
ATOM 1568 N N . PRO A 1 194 ? 17.844 -3.499 -16.437 1.00 66.50 194 PRO A N 1
ATOM 1569 C CA . PRO A 1 194 ? 19.046 -3.558 -15.602 1.00 66.50 194 PRO A CA 1
ATOM 1570 C C . PRO A 1 194 ? 19.706 -2.200 -15.335 1.00 66.50 194 PRO A C 1
ATOM 1572 O O . PRO A 1 194 ? 20.604 -2.122 -14.514 1.00 66.50 194 PRO A O 1
ATOM 1575 N N . HIS A 1 195 ? 19.252 -1.116 -15.968 1.00 69.44 195 HIS A N 1
ATOM 1576 C CA . HIS A 1 195 ? 19.697 0.252 -15.681 1.00 69.44 195 HIS A CA 1
ATOM 1577 C C . HIS A 1 195 ? 19.359 0.723 -14.249 1.00 69.44 195 HIS A C 1
ATOM 1579 O O . HIS A 1 195 ? 19.806 1.794 -13.843 1.00 69.44 195 HIS A O 1
ATOM 1585 N N . TYR A 1 196 ? 18.551 -0.049 -13.509 1.00 60.12 196 TYR A N 1
ATOM 1586 C CA . TYR A 1 196 ? 18.096 0.245 -12.147 1.00 60.12 196 TYR A CA 1
ATOM 1587 C C . TYR A 1 196 ? 18.754 -0.611 -11.047 1.00 60.12 196 TYR A C 1
ATOM 1589 O O . TYR A 1 196 ? 18.359 -0.480 -9.888 1.00 60.12 196 TYR A O 1
ATOM 1597 N N . MET A 1 197 ? 19.713 -1.483 -11.389 1.00 58.47 197 MET A N 1
ATOM 1598 C CA . MET A 1 197 ? 20.523 -2.281 -10.448 1.00 58.47 197 MET A CA 1
ATOM 1599 C C . MET A 1 197 ? 22.002 -1.929 -10.577 1.00 58.47 197 MET A C 1
ATOM 1601 O O . MET A 1 197 ? 22.675 -1.919 -9.526 1.00 58.47 197 MET A O 1
#

Sequence (197 aa):
MYEGATEDYVIKRILEALKIYMPKSGLTLHNAEGADNLLNNFDSFFELAKHEAIDGFVIIDQDKKFIGDELVRKGSVKEDMVIVWDNDFELENFGIEKMVDVVNNVLKSKSAKTILISEIKSKMDQNNIMLMNAISDEVRKQNGVKLDDFVSKKKLATIIFEPRAIEIEKEFETQWIPRLPIEKKLQALFKKYPHYM

Secondary structure (DSSP, 8-state):
-BSSHHHHHHHHHHHHHTT--HHHHT----B-SSHHHHHHTTHHHHHHHHHTTPPP-EEE-GGGHHHHHHHHHTTSS-GGGEEE-SS-HHHHHHHHHHHHHHHHHHHHHTTPPP--HHHHHHHHHHHT--HHHHHHHHHHHHHSS-GGGT--HHHHHHHHHHHHHHHHHHHHTT-----SHHHHHHHHHHHHSGGG-

Foldseek 3Di:
DEADLLCVLQVVLLCVLLVNDCVPNVDDDDHLPHLVSLPVPCVVVLVVCVVVVHADAYEEEPVNVVSLVVCCVVVSHPNLRYHYDPADPCCQFQNLVLLQVLLQVLCVVVVFDGDDSVQQVVCCVPVVDHSQVSRQVRSCVRGVDGSVVRPNPNRSSCSSCVVVSVVSSVCSVPHGDQDGPVSVSVVVVCVVVVSSD